Protein AF-A0AAU0QV35-F1 (afdb_monomer_lite)

pLDDT: mean 87.02, std 6.96, range [57.12, 96.19]

Radius of gyration: 28.93 Å; chains: 1; bounding box: 57×36×82 Å

Secondary structure (DSSP, 8-state):
-HHHHHHHHHHHHHHHHHHHHHHHHHHTPPPPPPPHHHHHHHHHHHHHHHHHHHT-SSHHHHHHHHHHHHHH--SHHHHHHTHHHHHHHHHHHHHHTTT-HHHHHHHHHHHHHHHHHHHHHHSPTTHHHHHHHHHHHHHHHTS-SS-HHHHHHHHHHH-TTHHHHHH-HHHHHHHTHHHHHHHHHH-GGGTTSS---

Sequence (197 aa):
MICMIEEERAAHDRLISEARTLAERDLYKEPTRVDKNKETIFNAKMKELKGRVLFAVNPTRAAEFLAQMVEAANHPTLARSIQDEFFTLGQAVLQSAGGNVEASHKVRQALGNTHNKLVRATQVEGAGEAFEVLQTIEAIENAAFVDTAKYGAAFNEFSKYLNEYANDTETYKNVHRDRILQVQMEHSDMQGALITA

Structure (mmCIF, N/CA/C/O backbone):
data_AF-A0AAU0QV35-F1
#
_entry.id   AF-A0AAU0QV35-F1
#
loop_
_atom_site.group_PDB
_atom_site.id
_atom_site.type_symbol
_atom_site.label_atom_id
_atom_site.label_alt_id
_atom_site.label_comp_id
_atom_site.label_asym_id
_atom_site.label_entity_id
_atom_site.label_seq_id
_atom_site.pdbx_PDB_ins_code
_atom_site.Cartn_x
_atom_site.Cartn_y
_atom_site.Cartn_z
_atom_site.occupancy
_atom_site.B_iso_or_equiv
_atom_site.auth_seq_id
_atom_site.auth_comp_id
_atom_site.auth_asym_id
_atom_site.auth_atom_id
_atom_site.pdbx_PDB_model_num
ATOM 1 N N . MET A 1 1 ? 23.466 -7.447 -34.915 1.00 58.47 1 MET A N 1
ATOM 2 C CA . MET A 1 1 ? 23.722 -6.714 -33.654 1.00 58.47 1 MET A CA 1
ATOM 3 C C . MET A 1 1 ? 22.595 -5.735 -33.347 1.00 58.47 1 MET A C 1
ATOM 5 O O . MET A 1 1 ? 21.974 -5.906 -32.317 1.00 58.47 1 MET A O 1
ATOM 9 N N . ILE A 1 2 ? 22.256 -4.796 -34.242 1.00 59.91 2 ILE A N 1
ATOM 10 C CA 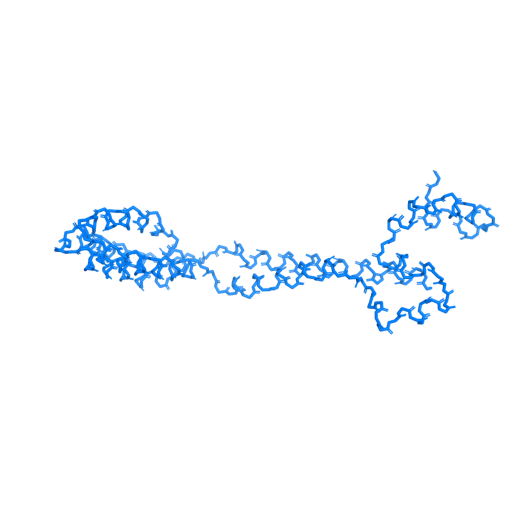. ILE A 1 2 ? 21.127 -3.857 -34.046 1.00 59.91 2 ILE A CA 1
ATOM 11 C C . ILE A 1 2 ? 19.776 -4.581 -33.893 1.00 59.91 2 ILE A C 1
ATOM 13 O O . ILE A 1 2 ? 19.068 -4.331 -32.928 1.00 59.91 2 ILE A O 1
ATOM 17 N N . CYS A 1 3 ? 19.488 -5.554 -34.765 1.00 63.06 3 CYS A N 1
ATOM 18 C CA . CYS A 1 3 ? 18.280 -6.386 -34.675 1.00 63.06 3 CYS A CA 1
ATOM 19 C C . CYS A 1 3 ? 18.194 -7.169 -33.346 1.00 63.06 3 CYS A C 1
ATOM 21 O O . CYS A 1 3 ? 17.141 -7.196 -32.728 1.00 63.06 3 CYS A O 1
ATOM 23 N N . MET A 1 4 ? 19.321 -7.679 -32.829 1.00 77.25 4 MET A N 1
ATOM 24 C CA . MET A 1 4 ? 19.356 -8.341 -31.515 1.00 77.25 4 MET A CA 1
ATOM 25 C C . MET A 1 4 ? 19.127 -7.366 -30.353 1.00 77.25 4 MET A C 1
ATOM 27 O O . MET A 1 4 ? 18.518 -7.742 -29.366 1.00 77.25 4 MET A O 1
ATOM 31 N N . ILE A 1 5 ? 19.604 -6.118 -30.439 1.00 80.38 5 ILE A N 1
ATOM 32 C CA . ILE A 1 5 ? 19.372 -5.117 -29.382 1.00 80.38 5 ILE A CA 1
ATOM 33 C C . ILE A 1 5 ? 17.887 -4.750 -29.314 1.00 80.38 5 ILE A C 1
ATOM 35 O O . ILE A 1 5 ? 17.341 -4.645 -28.221 1.00 80.38 5 ILE A O 1
ATOM 39 N N . GLU A 1 6 ? 17.227 -4.587 -30.462 1.00 80.06 6 GLU A N 1
ATOM 40 C CA . GLU A 1 6 ? 15.783 -4.340 -30.505 1.00 80.06 6 GLU A CA 1
ATOM 41 C C . GLU A 1 6 ? 14.977 -5.546 -30.000 1.00 80.06 6 GLU A C 1
ATOM 43 O O . GLU A 1 6 ? 14.030 -5.360 -29.240 1.00 80.06 6 GLU A O 1
ATOM 48 N N . GLU A 1 7 ? 15.373 -6.773 -30.358 1.00 84.56 7 GLU A N 1
ATOM 49 C CA . GLU A 1 7 ? 14.745 -8.009 -29.867 1.00 84.56 7 GLU A CA 1
ATOM 50 C C . GLU A 1 7 ? 14.888 -8.171 -28.347 1.00 84.56 7 GLU A C 1
ATOM 52 O O . GLU A 1 7 ? 13.896 -8.424 -27.663 1.00 84.56 7 GLU A O 1
ATOM 57 N N . GLU A 1 8 ? 16.092 -7.983 -27.802 1.00 86.06 8 GLU A N 1
ATOM 58 C CA . GLU A 1 8 ? 16.351 -8.089 -26.361 1.00 86.06 8 GLU A CA 1
ATOM 59 C C . GLU A 1 8 ? 15.649 -6.975 -25.575 1.00 86.06 8 GLU A C 1
ATOM 61 O O . GLU A 1 8 ? 15.102 -7.230 -24.503 1.00 86.06 8 GLU A O 1
ATOM 66 N N . ARG A 1 9 ? 15.588 -5.752 -26.120 1.00 84.19 9 ARG A N 1
ATOM 67 C CA . ARG A 1 9 ? 14.838 -4.644 -25.510 1.00 84.19 9 ARG A CA 1
ATOM 68 C C . ARG A 1 9 ? 13.337 -4.928 -25.507 1.00 84.19 9 ARG A C 1
ATOM 70 O O . ARG A 1 9 ? 12.693 -4.788 -24.474 1.00 84.19 9 ARG A O 1
ATOM 77 N N . ALA A 1 10 ? 12.787 -5.417 -26.617 1.00 86.31 10 ALA A N 1
ATOM 78 C CA . ALA A 1 10 ? 11.381 -5.808 -26.686 1.00 86.31 10 ALA A CA 1
ATOM 79 C C . ALA A 1 10 ? 11.049 -6.968 -25.729 1.00 86.31 10 ALA A C 1
ATOM 81 O O . ALA A 1 10 ? 9.992 -6.967 -25.096 1.00 86.31 10 ALA A O 1
ATOM 82 N N . ALA A 1 11 ? 11.945 -7.952 -25.596 1.00 88.56 11 ALA A N 1
ATOM 83 C CA . ALA A 1 11 ? 11.794 -9.046 -24.640 1.00 88.56 11 ALA A CA 1
ATOM 84 C C . ALA A 1 11 ? 11.855 -8.546 -23.187 1.00 88.56 11 ALA A C 1
ATOM 86 O O . ALA A 1 11 ? 11.021 -8.937 -22.371 1.00 88.56 11 ALA A O 1
ATOM 87 N N . HIS A 1 12 ? 12.795 -7.652 -22.878 1.00 88.38 12 HIS A N 1
ATOM 88 C CA . HIS A 1 12 ? 12.921 -6.998 -21.579 1.00 88.38 12 HIS A CA 1
ATOM 89 C C . HIS A 1 12 ? 11.653 -6.221 -21.202 1.00 88.38 12 HIS A C 1
ATOM 91 O O . HIS A 1 12 ? 11.069 -6.477 -20.149 1.00 88.38 12 HIS A O 1
ATOM 97 N N . ASP A 1 13 ? 11.173 -5.348 -22.088 1.00 89.00 13 ASP A N 1
ATOM 98 C CA . ASP A 1 13 ? 9.979 -4.529 -21.852 1.00 89.00 13 ASP A CA 1
ATOM 99 C C . ASP A 1 13 ? 8.733 -5.402 -21.662 1.00 89.00 13 ASP A C 1
ATOM 101 O O . ASP A 1 13 ? 7.893 -5.145 -20.795 1.00 89.00 13 ASP A O 1
ATOM 105 N N . ARG A 1 14 ? 8.640 -6.500 -22.422 1.00 91.69 14 ARG A N 1
ATOM 106 C CA . ARG A 1 14 ? 7.582 -7.495 -22.253 1.00 91.69 14 ARG A CA 1
ATOM 107 C C . ARG A 1 14 ? 7.639 -8.166 -20.880 1.00 91.69 14 ARG A C 1
ATOM 109 O O . ARG A 1 14 ? 6.604 -8.263 -20.228 1.00 91.69 14 ARG A O 1
ATOM 116 N N . LEU A 1 15 ? 8.812 -8.614 -20.432 1.00 92.38 15 LEU A N 1
ATOM 117 C CA . LEU A 1 15 ? 8.972 -9.257 -19.122 1.00 92.38 15 LEU A CA 1
ATOM 118 C C . LEU A 1 15 ? 8.636 -8.300 -17.975 1.00 92.38 15 LEU A C 1
ATOM 120 O O . LEU A 1 15 ? 7.970 -8.704 -17.021 1.00 92.38 15 LEU A O 1
ATOM 124 N N . ILE A 1 16 ? 9.037 -7.031 -18.083 1.00 92.38 16 ILE A N 1
ATOM 125 C CA . ILE A 1 16 ? 8.672 -5.993 -17.113 1.00 92.38 16 ILE A CA 1
ATOM 126 C C . ILE A 1 16 ? 7.161 -5.778 -17.088 1.00 92.38 16 ILE A C 1
ATOM 128 O O . ILE A 1 16 ? 6.560 -5.754 -16.014 1.00 92.38 16 ILE A O 1
ATOM 132 N N . SER A 1 17 ? 6.529 -5.668 -18.257 1.00 91.69 17 SER A N 1
ATOM 133 C CA . SER A 1 17 ? 5.079 -5.491 -18.366 1.00 91.69 17 SER A CA 1
ATOM 134 C C . SER A 1 17 ? 4.302 -6.677 -17.777 1.00 91.69 17 SER A C 1
ATOM 136 O O . SER A 1 17 ? 3.336 -6.489 -17.029 1.00 91.69 17 SER A O 1
ATOM 138 N N . GLU A 1 18 ? 4.748 -7.905 -18.051 1.00 92.38 18 GLU A N 1
ATOM 139 C CA . GLU A 1 18 ? 4.172 -9.125 -17.482 1.00 92.38 18 GLU A CA 1
ATOM 140 C C . GLU A 1 18 ? 4.347 -9.159 -15.952 1.00 92.38 18 GLU A C 1
ATOM 142 O O . GLU A 1 18 ? 3.376 -9.397 -15.228 1.00 92.38 18 GLU A O 1
ATOM 147 N N . ALA A 1 19 ? 5.543 -8.845 -15.442 1.00 90.56 19 ALA A N 1
ATOM 148 C CA . ALA A 1 19 ? 5.818 -8.779 -14.006 1.00 90.56 19 ALA A CA 1
ATOM 149 C C . ALA A 1 19 ? 4.965 -7.712 -13.298 1.00 90.56 19 ALA A C 1
ATOM 151 O O . ALA A 1 19 ? 4.382 -7.988 -12.247 1.00 90.56 19 ALA A O 1
ATOM 152 N N . ARG A 1 20 ? 4.824 -6.525 -13.901 1.00 91.38 20 ARG A N 1
ATOM 153 C CA . ARG A 1 20 ? 3.976 -5.431 -13.405 1.00 91.38 20 ARG A CA 1
ATOM 154 C C . ARG A 1 20 ? 2.524 -5.871 -13.305 1.00 91.38 20 ARG A C 1
ATOM 156 O O . ARG A 1 20 ? 1.913 -5.723 -12.253 1.00 91.38 20 ARG A O 1
ATOM 163 N N . THR A 1 21 ? 2.000 -6.478 -14.367 1.00 92.12 21 THR A N 1
ATOM 164 C CA . THR A 1 21 ? 0.617 -6.969 -14.410 1.00 92.12 21 THR A CA 1
ATOM 165 C C . THR A 1 21 ? 0.351 -7.994 -13.304 1.00 92.12 21 THR A C 1
ATOM 167 O O . THR A 1 21 ? -0.690 -7.953 -12.646 1.00 92.12 21 THR A O 1
ATOM 170 N N . LEU A 1 22 ? 1.288 -8.918 -13.073 1.00 89.50 22 LEU A N 1
ATOM 171 C CA . LEU A 1 22 ? 1.171 -9.923 -12.015 1.00 89.50 22 LEU A CA 1
ATOM 172 C C . LEU A 1 22 ? 1.217 -9.294 -10.617 1.00 89.50 22 LEU A C 1
ATOM 174 O O . LEU A 1 22 ? 0.385 -9.633 -9.775 1.00 89.50 22 LEU A O 1
ATOM 178 N N . ALA A 1 23 ? 2.137 -8.358 -10.385 1.00 87.81 23 ALA A N 1
ATOM 179 C CA . ALA A 1 23 ? 2.256 -7.670 -9.106 1.00 87.81 23 ALA A CA 1
ATOM 180 C C . ALA A 1 23 ? 1.032 -6.781 -8.817 1.00 87.81 23 ALA A C 1
ATOM 182 O O . ALA A 1 23 ? 0.474 -6.841 -7.725 1.00 87.81 23 ALA A O 1
ATOM 183 N N . GLU A 1 24 ? 0.531 -6.026 -9.797 1.00 87.44 24 GLU A N 1
ATOM 184 C CA . GLU A 1 24 ? -0.704 -5.241 -9.657 1.00 87.44 24 GLU A CA 1
ATOM 185 C C . GLU A 1 24 ? -1.909 -6.137 -9.353 1.00 87.44 24 GLU A C 1
ATOM 187 O O . GLU A 1 2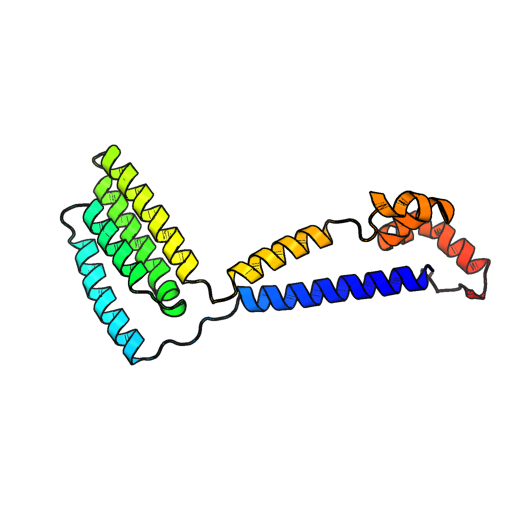4 ? -2.703 -5.831 -8.461 1.00 87.44 24 GLU A O 1
ATOM 192 N N . ARG A 1 25 ? -2.029 -7.283 -10.035 1.00 87.38 25 ARG A N 1
ATOM 193 C CA . ARG A 1 25 ? -3.085 -8.264 -9.755 1.00 87.38 25 ARG A CA 1
ATOM 194 C C . ARG A 1 25 ? -3.042 -8.735 -8.303 1.00 87.38 25 ARG A C 1
ATOM 196 O O . ARG A 1 25 ? -4.093 -8.850 -7.676 1.00 87.38 25 ARG A O 1
ATOM 203 N N . ASP A 1 26 ? -1.857 -9.028 -7.780 1.00 84.00 26 ASP A N 1
ATOM 204 C CA . ASP A 1 26 ? -1.703 -9.540 -6.419 1.00 84.00 26 ASP A CA 1
ATOM 205 C C . ASP A 1 26 ? -1.895 -8.427 -5.370 1.00 84.00 26 ASP A C 1
ATOM 207 O O . ASP A 1 26 ? -2.508 -8.667 -4.327 1.00 84.00 26 ASP A O 1
ATOM 211 N N . LEU A 1 27 ? -1.498 -7.188 -5.685 1.00 81.69 27 LEU A N 1
ATOM 212 C CA . LEU A 1 27 ? -1.729 -6.003 -4.855 1.00 81.69 27 LEU A CA 1
ATOM 213 C C . LEU A 1 27 ? -3.224 -5.663 -4.726 1.00 81.69 27 LEU A C 1
ATOM 215 O O . LEU A 1 27 ? -3.711 -5.391 -3.626 1.00 81.69 27 LEU A O 1
ATOM 219 N N . TYR A 1 28 ? -3.960 -5.693 -5.840 1.00 81.25 28 TYR A N 1
ATOM 220 C CA . TYR A 1 28 ? -5.389 -5.361 -5.893 1.00 81.25 28 TYR A CA 1
ATOM 221 C C . TYR A 1 28 ? -6.306 -6.571 -5.734 1.00 81.25 28 TYR A C 1
ATOM 223 O O . TYR A 1 28 ? -7.524 -6.459 -5.898 1.00 81.25 28 TYR A O 1
ATOM 231 N N . LYS A 1 29 ? -5.745 -7.729 -5.382 1.00 83.62 29 LYS A N 1
ATOM 232 C CA . LYS A 1 29 ? -6.508 -8.949 -5.168 1.00 83.62 29 LYS A CA 1
ATOM 233 C C . LYS A 1 29 ? -7.609 -8.710 -4.138 1.00 83.62 29 LYS A C 1
ATOM 235 O O . LYS A 1 29 ? -7.378 -8.208 -3.031 1.00 83.62 29 LYS A O 1
ATOM 240 N N . GLU A 1 30 ? -8.832 -9.082 -4.500 1.00 80.44 30 GLU A N 1
ATOM 241 C CA . GLU A 1 30 ? -9.927 -9.062 -3.543 1.00 80.44 30 GLU A CA 1
ATOM 242 C C . GLU A 1 30 ? -9.718 -10.160 -2.492 1.00 80.44 30 GLU A C 1
ATOM 244 O O . GLU A 1 30 ? -9.384 -11.301 -2.833 1.00 80.44 30 GLU A O 1
ATOM 249 N N . PRO A 1 31 ? -9.902 -9.847 -1.202 1.00 80.62 31 PRO A N 1
ATOM 250 C CA . PRO A 1 31 ? -9.818 -10.841 -0.160 1.00 80.62 31 PRO A CA 1
ATOM 251 C C . PRO A 1 31 ? -10.971 -11.825 -0.294 1.00 80.62 31 PRO A C 1
ATOM 253 O O . PRO A 1 31 ? -12.077 -11.490 -0.721 1.00 80.62 31 PRO A O 1
ATOM 256 N N . THR A 1 32 ? -10.715 -13.062 0.109 1.00 84.81 32 THR A N 1
ATOM 257 C CA . THR A 1 32 ? -11.722 -14.117 0.083 1.00 84.81 32 THR A CA 1
ATOM 258 C C . THR A 1 32 ? -12.945 -13.743 0.923 1.00 84.81 32 THR A C 1
ATOM 260 O O . THR A 1 32 ? -12.885 -12.980 1.893 1.00 84.81 32 THR A O 1
ATOM 263 N N . ARG A 1 33 ? -14.110 -14.277 0.552 1.00 84.75 33 ARG A N 1
ATOM 264 C CA . ARG A 1 33 ? -15.312 -14.084 1.366 1.00 84.75 33 ARG A CA 1
ATOM 265 C C . ARG A 1 33 ? -15.155 -14.811 2.694 1.00 84.75 33 ARG A C 1
ATOM 267 O O . ARG A 1 33 ? -14.708 -15.955 2.745 1.00 84.75 33 ARG A O 1
ATOM 274 N N . VAL A 1 34 ? -15.553 -14.132 3.760 1.00 88.56 34 VAL A N 1
ATOM 275 C CA . VAL A 1 34 ? -15.591 -14.706 5.102 1.00 88.56 34 VAL A CA 1
ATOM 276 C C . VAL A 1 34 ? -16.824 -15.596 5.207 1.00 88.56 34 VAL A C 1
ATOM 278 O O . VAL A 1 34 ? -17.871 -15.303 4.633 1.00 88.56 34 VAL A O 1
ATOM 281 N N . ASP A 1 35 ? -16.695 -16.702 5.934 1.00 91.50 35 ASP A N 1
ATOM 282 C CA . ASP A 1 35 ? -17.830 -17.566 6.244 1.00 91.50 35 ASP A CA 1
ATOM 283 C C . ASP A 1 35 ? -18.902 -16.815 7.058 1.00 91.50 35 ASP A C 1
ATOM 285 O O . ASP A 1 35 ? -18.580 -16.056 7.975 1.00 91.50 35 ASP A O 1
ATOM 289 N N . LYS A 1 36 ? -20.185 -17.072 6.773 1.00 90.88 36 LYS A N 1
ATOM 290 C CA . LYS A 1 36 ? -21.308 -16.361 7.409 1.00 90.88 36 LYS A CA 1
ATOM 291 C C . LYS A 1 36 ? -21.324 -16.490 8.933 1.00 90.88 36 LYS A C 1
ATOM 293 O O . LYS A 1 36 ? -21.705 -15.539 9.618 1.00 90.88 36 LYS A O 1
ATOM 298 N N . ASN A 1 37 ? -20.912 -17.632 9.491 1.00 91.06 37 ASN A N 1
ATOM 299 C CA . ASN A 1 37 ? -20.861 -17.796 10.945 1.00 91.06 37 ASN A CA 1
ATOM 300 C C . ASN A 1 37 ? -19.733 -16.952 11.541 1.00 91.06 37 ASN A C 1
ATOM 302 O O . ASN A 1 37 ? -19.939 -16.286 12.556 1.00 91.06 37 ASN A O 1
ATOM 306 N N . LYS A 1 38 ? -18.563 -16.920 10.890 1.00 90.38 38 LYS A N 1
ATOM 307 C CA . LYS A 1 38 ? -17.445 -16.055 11.304 1.00 90.38 38 LYS A CA 1
ATOM 308 C C . LYS A 1 38 ? -17.823 -14.578 11.238 1.00 90.38 38 LYS A C 1
ATOM 310 O O . LYS A 1 38 ? -17.551 -13.847 12.185 1.00 90.38 38 LYS A O 1
ATOM 315 N N . GLU A 1 39 ? -18.490 -14.159 10.168 1.00 91.94 39 GLU A N 1
ATOM 316 C CA . GLU A 1 39 ? -18.995 -12.793 10.011 1.00 91.94 39 GLU A CA 1
ATOM 317 C C . GLU A 1 39 ? -20.019 -12.441 11.103 1.00 91.94 39 GLU A C 1
ATOM 319 O O . GLU A 1 39 ? -19.942 -11.381 11.718 1.00 91.94 39 GLU A O 1
ATOM 324 N N . THR A 1 40 ? -20.934 -13.359 11.427 1.00 93.19 40 THR A N 1
ATOM 325 C CA . THR A 1 40 ? -21.932 -13.157 12.492 1.00 93.19 40 THR A CA 1
ATOM 326 C C . THR A 1 40 ? -21.278 -12.993 13.866 1.00 93.19 40 THR A C 1
ATOM 328 O O . THR A 1 40 ? -21.614 -12.064 14.605 1.00 93.19 40 THR A O 1
ATOM 331 N N . ILE A 1 41 ? -20.317 -13.860 14.204 1.00 93.00 41 ILE A N 1
ATOM 332 C CA . ILE A 1 41 ? -19.557 -13.786 15.463 1.00 93.00 41 ILE A CA 1
ATOM 333 C C . ILE A 1 41 ? -18.766 -12.477 15.530 1.00 93.00 41 ILE A C 1
ATOM 335 O O . ILE A 1 41 ? -18.778 -11.793 16.556 1.00 93.00 41 ILE A O 1
ATOM 339 N N . PHE A 1 42 ? -18.113 -12.106 14.430 1.00 94.88 42 PHE A N 1
ATOM 340 C CA . PHE A 1 42 ? -17.379 -10.855 14.319 1.00 94.88 42 PHE A CA 1
ATOM 341 C C . PHE A 1 42 ? -18.287 -9.645 14.547 1.00 94.88 42 PHE A C 1
ATOM 343 O O . PHE A 1 42 ? -17.983 -8.810 15.394 1.00 94.88 42 PHE A O 1
ATOM 350 N N . ASN A 1 43 ? -19.439 -9.588 13.880 1.00 93.75 43 ASN A N 1
ATOM 351 C CA . ASN A 1 43 ? -20.396 -8.492 14.015 1.00 93.75 43 ASN A CA 1
ATOM 352 C C . ASN A 1 43 ? -20.944 -8.365 15.443 1.00 93.75 43 ASN A C 1
ATOM 354 O O . ASN A 1 43 ? -21.116 -7.251 15.943 1.00 93.75 43 ASN A O 1
ATOM 358 N N . ALA A 1 44 ? -21.199 -9.484 16.127 1.00 93.94 44 ALA A N 1
ATOM 359 C CA . ALA A 1 44 ? -21.609 -9.469 17.530 1.00 93.94 44 ALA A CA 1
ATOM 360 C C . ALA A 1 44 ? -20.510 -8.876 18.428 1.00 93.94 44 ALA A C 1
ATOM 362 O O . ALA A 1 44 ? -20.778 -7.963 19.213 1.00 93.94 44 ALA A O 1
ATOM 363 N N . LYS A 1 45 ? -19.262 -9.328 18.247 1.00 94.31 45 LYS A N 1
ATOM 364 C CA . LYS A 1 45 ? -18.098 -8.803 18.972 1.00 94.31 45 LYS A CA 1
ATOM 365 C C . LYS A 1 45 ? -17.848 -7.324 18.662 1.00 94.31 45 LYS A C 1
ATOM 367 O O . LYS A 1 45 ? -17.492 -6.563 19.558 1.00 94.31 45 LYS A O 1
ATOM 372 N N . MET A 1 46 ? -18.081 -6.896 17.422 1.00 94.25 46 MET A N 1
ATOM 373 C CA . MET A 1 46 ? -17.907 -5.506 17.009 1.00 94.25 46 MET A CA 1
ATOM 374 C C . MET A 1 46 ? -18.913 -4.581 17.692 1.00 94.25 46 MET A C 1
ATOM 376 O O . MET A 1 46 ? -18.533 -3.531 18.199 1.00 94.25 46 MET A O 1
ATOM 380 N N . LYS A 1 47 ? -20.181 -4.999 17.803 1.00 94.38 47 LYS A N 1
ATOM 381 C CA . LYS A 1 47 ? -21.205 -4.245 18.547 1.00 94.38 47 LYS A CA 1
ATOM 382 C C . LYS A 1 47 ? -20.840 -4.080 20.022 1.00 94.38 47 LYS A C 1
ATOM 384 O O . LYS A 1 47 ? -20.986 -2.988 20.568 1.00 94.38 47 LYS A O 1
ATOM 389 N N . GLU A 1 48 ? -20.349 -5.144 20.656 1.00 95.56 48 GLU A N 1
ATOM 390 C CA . GLU A 1 48 ? -19.889 -5.107 22.047 1.00 95.56 48 GLU A CA 1
ATOM 391 C C . GLU A 1 48 ? -18.713 -4.134 22.221 1.00 95.56 48 GLU A C 1
ATOM 393 O O . GLU A 1 48 ? -18.758 -3.246 23.077 1.00 95.56 48 GLU A O 1
ATOM 398 N N . LEU A 1 49 ? -17.674 -4.269 21.391 1.00 95.06 49 LEU A N 1
ATOM 399 C CA . LEU A 1 49 ? -16.482 -3.425 21.461 1.00 95.06 49 LEU A CA 1
ATOM 400 C C . LEU A 1 49 ? -16.794 -1.964 21.142 1.00 95.06 49 LEU A C 1
ATOM 402 O O . LEU A 1 49 ? -16.336 -1.084 21.864 1.00 95.06 49 LEU A O 1
ATOM 406 N N . LYS A 1 50 ? -17.646 -1.695 20.149 1.00 93.81 50 LYS A N 1
ATOM 407 C CA . LYS A 1 50 ? -18.141 -0.347 19.852 1.00 93.81 50 LYS A CA 1
ATOM 408 C C . LYS A 1 50 ? -18.802 0.287 21.072 1.00 93.81 50 LYS A C 1
ATOM 410 O O . LYS A 1 50 ? -18.490 1.424 21.415 1.00 93.81 50 LYS A O 1
ATOM 415 N N . GLY A 1 51 ? -19.685 -0.450 21.750 1.00 92.81 51 GLY A N 1
ATOM 416 C CA . GLY A 1 51 ? -20.298 0.015 22.993 1.00 92.81 51 GLY A CA 1
ATOM 417 C C . GLY A 1 51 ? -19.242 0.357 24.046 1.00 92.81 51 GLY A C 1
ATOM 418 O O . GLY A 1 51 ? -19.284 1.429 24.644 1.00 92.81 51 GLY A O 1
ATOM 419 N N . ARG A 1 52 ? -18.237 -0.506 24.220 1.00 95.12 52 ARG A N 1
ATOM 420 C CA . ARG A 1 52 ? -17.133 -0.269 25.161 1.00 95.12 52 ARG A CA 1
ATOM 421 C C . ARG A 1 52 ? -16.285 0.953 24.817 1.00 95.12 52 ARG A C 1
ATOM 423 O O . ARG A 1 52 ? -15.862 1.642 25.737 1.00 95.12 52 ARG A O 1
ATOM 430 N N . VAL A 1 53 ? -16.051 1.236 23.534 1.00 94.62 53 VAL A N 1
ATOM 431 C CA . VAL A 1 53 ? -15.347 2.450 23.086 1.00 94.62 53 VAL A CA 1
ATOM 432 C C . VAL A 1 53 ? -16.158 3.697 23.438 1.00 94.62 53 VAL A C 1
ATOM 434 O O . VAL A 1 53 ? -15.620 4.624 24.037 1.00 94.62 53 VAL A O 1
ATOM 437 N N . LEU A 1 54 ? -17.453 3.708 23.103 1.00 92.81 54 LEU A N 1
ATOM 438 C CA . LEU A 1 54 ? -18.332 4.867 23.300 1.00 92.81 54 LEU A CA 1
ATOM 439 C C . LEU A 1 54 ? -18.580 5.195 24.777 1.00 92.81 54 LEU A C 1
ATOM 441 O O . LEU A 1 54 ? -18.681 6.364 25.134 1.00 92.81 54 LEU A O 1
ATOM 445 N N . PHE A 1 55 ? -18.671 4.174 25.631 1.00 93.12 55 PHE A N 1
ATOM 446 C CA . PHE A 1 55 ? -18.936 4.325 27.065 1.00 93.12 55 PHE A CA 1
ATOM 447 C C . PHE A 1 55 ? -17.678 4.166 27.933 1.00 93.12 55 PHE A C 1
ATOM 449 O O . PHE A 1 55 ? -17.771 3.908 29.134 1.00 93.12 55 PHE A O 1
ATOM 456 N N . ALA A 1 56 ? -16.487 4.287 27.343 1.00 93.19 56 ALA A N 1
ATOM 457 C CA . ALA A 1 56 ? -15.236 4.201 28.083 1.00 93.19 56 ALA A CA 1
ATOM 458 C C . ALA A 1 56 ? -15.095 5.354 29.093 1.00 93.19 56 ALA A C 1
ATOM 460 O O . ALA A 1 56 ? -15.376 6.511 28.796 1.00 93.19 56 ALA A O 1
ATOM 461 N N . VAL A 1 57 ? -14.573 5.038 30.281 1.00 88.12 57 VAL A N 1
ATOM 462 C CA . VAL A 1 57 ? -14.392 6.003 31.386 1.00 88.12 57 VAL A CA 1
ATOM 463 C C . VAL A 1 57 ? -13.282 7.027 31.097 1.00 88.12 57 VAL A C 1
ATOM 465 O O . VAL A 1 57 ? -13.239 8.091 31.705 1.00 88.12 57 VAL A O 1
ATOM 468 N N . ASN A 1 58 ? -12.357 6.711 30.186 1.00 89.69 58 ASN A N 1
ATOM 469 C CA . ASN A 1 58 ? -11.285 7.609 29.765 1.00 89.69 58 ASN A CA 1
ATOM 470 C C . ASN A 1 58 ? -10.835 7.294 28.320 1.00 89.69 58 ASN A C 1
ATOM 472 O O . ASN A 1 58 ? -11.033 6.166 27.848 1.00 89.69 58 ASN A O 1
ATOM 476 N N . PRO A 1 59 ? -10.209 8.257 27.616 1.00 90.44 59 PRO A N 1
ATOM 477 C CA . PRO A 1 59 ? -9.828 8.098 26.210 1.00 90.44 59 PRO A CA 1
ATOM 478 C C . PRO A 1 59 ? -8.763 7.020 25.977 1.00 90.44 59 PRO A C 1
ATOM 480 O O . PRO A 1 59 ? -8.779 6.360 24.941 1.00 90.44 59 PRO A O 1
ATOM 483 N N . THR A 1 60 ? -7.865 6.777 26.936 1.00 91.50 60 THR A N 1
ATOM 484 C CA . THR A 1 60 ? -6.865 5.702 26.832 1.00 91.50 60 THR A CA 1
ATOM 485 C C . THR A 1 60 ? -7.542 4.335 26.762 1.00 91.50 60 THR A C 1
ATOM 487 O O . THR A 1 60 ? -7.232 3.529 25.889 1.00 91.50 60 THR A O 1
ATOM 490 N N . ARG A 1 61 ? -8.536 4.097 27.623 1.00 93.19 61 ARG A N 1
ATOM 491 C CA . ARG A 1 61 ? -9.321 2.859 27.631 1.00 93.19 61 ARG A CA 1
ATOM 492 C C . ARG A 1 61 ? -10.138 2.701 26.351 1.00 93.19 61 ARG A C 1
ATOM 494 O O . ARG A 1 61 ? -10.248 1.599 25.823 1.00 93.19 61 ARG A O 1
ATOM 501 N N . ALA A 1 62 ? -10.678 3.800 25.829 1.00 93.44 62 ALA A N 1
ATOM 502 C CA . ALA A 1 62 ? -11.377 3.800 24.550 1.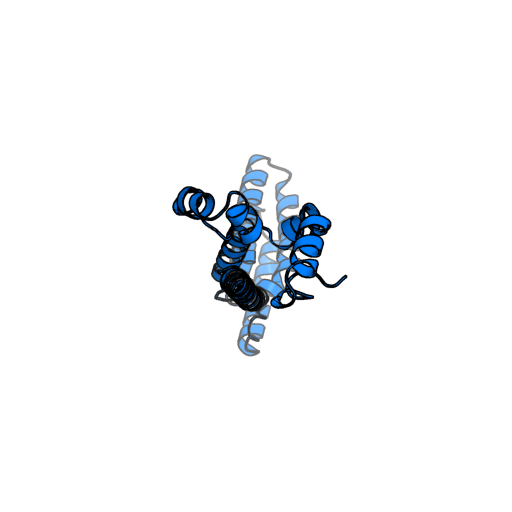00 93.44 62 ALA A CA 1
ATOM 503 C C . ALA A 1 62 ? -10.443 3.401 23.390 1.00 93.44 62 ALA A C 1
ATOM 505 O O . ALA A 1 62 ? -10.817 2.587 22.547 1.00 93.44 62 ALA A O 1
ATOM 506 N N . ALA A 1 63 ? -9.204 3.907 23.385 1.00 93.88 63 ALA A N 1
ATOM 507 C CA . ALA A 1 63 ? -8.184 3.535 22.405 1.00 93.88 63 ALA A CA 1
ATOM 508 C C . ALA A 1 63 ? -7.777 2.051 22.508 1.00 93.88 63 ALA A C 1
ATOM 510 O O . ALA A 1 63 ? -7.588 1.400 21.483 1.00 93.88 63 ALA A O 1
ATOM 511 N N . GLU A 1 64 ? -7.703 1.485 23.717 1.00 95.25 64 GLU A N 1
ATOM 512 C CA . GLU A 1 64 ? -7.460 0.047 23.917 1.00 95.25 64 GLU A CA 1
ATOM 513 C C . GLU A 1 64 ? -8.587 -0.818 23.335 1.00 95.25 64 GLU A C 1
ATOM 515 O O . GLU A 1 64 ? -8.322 -1.836 22.696 1.00 95.25 64 GLU A O 1
ATOM 520 N N . PHE A 1 65 ? -9.851 -0.420 23.513 1.00 96.19 65 PHE A N 1
ATOM 521 C CA . PHE A 1 65 ? -10.975 -1.141 22.913 1.00 96.19 65 PHE A CA 1
ATOM 522 C C . PHE A 1 65 ? -11.000 -1.014 21.385 1.00 96.19 65 PHE A C 1
ATOM 524 O O . PHE A 1 65 ? -11.308 -1.994 20.709 1.00 96.19 65 PHE A O 1
ATOM 531 N N . LEU A 1 66 ? -10.597 0.135 20.831 1.00 94.81 66 LEU A N 1
ATOM 532 C CA . LEU A 1 66 ? -10.381 0.285 19.387 1.00 94.81 66 LEU A CA 1
ATOM 533 C C . LEU A 1 66 ? -9.274 -0.639 18.871 1.00 94.81 66 LEU A C 1
ATOM 535 O O . LEU A 1 66 ? -9.431 -1.251 17.816 1.00 94.81 66 LEU A O 1
ATOM 539 N N . ALA A 1 67 ? -8.182 -0.800 19.620 1.00 95.31 67 ALA A N 1
ATOM 540 C CA . ALA A 1 67 ? -7.142 -1.766 19.274 1.00 95.31 67 ALA A CA 1
ATOM 541 C C . ALA A 1 67 ? -7.683 -3.203 19.261 1.00 95.31 67 ALA A C 1
ATOM 543 O O . ALA A 1 67 ? -7.423 -3.943 18.315 1.00 95.31 67 ALA A O 1
ATOM 544 N N . GLN A 1 68 ? -8.524 -3.567 20.233 1.00 95.62 68 GLN A N 1
ATOM 545 C CA . GLN A 1 68 ? -9.184 -4.876 20.258 1.00 95.62 68 GLN A CA 1
ATOM 546 C C . GLN A 1 68 ? -10.151 -5.088 19.082 1.00 95.62 68 GLN A C 1
ATOM 548 O O . GLN A 1 68 ? -10.309 -6.225 18.636 1.00 95.62 68 GLN A O 1
ATOM 553 N N . MET A 1 69 ? -10.792 -4.032 18.560 1.00 94.69 69 MET A N 1
ATOM 554 C CA . MET A 1 69 ? -11.611 -4.127 17.339 1.00 94.69 69 MET A CA 1
ATOM 555 C C . MET A 1 69 ? -10.751 -4.524 16.139 1.00 94.69 69 MET A C 1
ATOM 557 O O . MET A 1 69 ? -11.119 -5.433 15.396 1.00 94.69 69 MET A O 1
ATOM 561 N N . VAL A 1 70 ? -9.583 -3.893 15.989 1.00 94.25 70 VAL A N 1
ATOM 562 C CA . VAL A 1 70 ? -8.627 -4.212 14.919 1.00 94.25 70 VAL A CA 1
ATOM 563 C C . VAL A 1 70 ? -8.055 -5.621 15.085 1.00 94.25 70 VAL A C 1
ATOM 565 O O . VAL A 1 70 ? -7.993 -6.369 14.117 1.00 94.25 70 VAL A O 1
ATOM 568 N N . GLU A 1 71 ? -7.709 -6.032 16.305 1.00 93.81 71 GLU A N 1
ATOM 569 C CA . GLU A 1 71 ? -7.221 -7.392 16.587 1.00 93.81 71 GLU A CA 1
ATOM 570 C C . GLU A 1 71 ? -8.287 -8.471 16.345 1.00 93.81 71 GLU A C 1
ATOM 572 O O . GLU A 1 71 ? -7.967 -9.593 15.953 1.00 93.81 71 GLU A O 1
ATOM 577 N N . ALA A 1 72 ? -9.567 -8.146 16.549 1.00 92.31 72 ALA A N 1
ATOM 578 C CA . ALA A 1 72 ? -10.671 -9.048 16.241 1.00 92.31 72 ALA A CA 1
ATOM 579 C C . ALA A 1 72 ? -10.897 -9.223 14.729 1.00 92.31 72 ALA A C 1
ATOM 581 O O . ALA A 1 72 ? -11.478 -10.230 14.324 1.00 92.31 72 ALA A O 1
ATOM 582 N N . ALA A 1 73 ? -10.438 -8.279 13.903 1.00 91.50 73 ALA A N 1
ATOM 583 C CA . ALA A 1 73 ? -10.542 -8.325 12.449 1.00 91.50 73 ALA A CA 1
ATOM 584 C C . ALA A 1 73 ? -9.417 -9.170 11.829 1.00 91.50 73 ALA A C 1
ATOM 586 O O . ALA A 1 73 ? -8.614 -8.705 11.026 1.00 91.50 73 ALA A O 1
ATOM 587 N N . ASN A 1 74 ? -9.383 -10.451 12.190 1.00 85.81 74 ASN A N 1
ATOM 588 C CA . ASN A 1 74 ? -8.363 -11.422 11.782 1.00 85.81 74 ASN A CA 1
ATOM 589 C C . ASN A 1 74 ? -8.485 -11.918 10.324 1.00 85.81 74 ASN A C 1
ATOM 591 O O . ASN A 1 74 ? -7.966 -12.980 9.985 1.00 85.81 74 ASN A O 1
ATOM 595 N N . HIS A 1 75 ? -9.199 -11.183 9.472 1.00 89.25 75 HIS A N 1
ATOM 596 C CA . HIS A 1 75 ? -9.383 -11.497 8.061 1.00 89.25 75 HIS A CA 1
ATOM 597 C C . HIS A 1 75 ? -9.456 -10.194 7.255 1.00 89.25 75 HIS A C 1
ATOM 599 O O . HIS A 1 75 ? -10.197 -9.298 7.670 1.00 89.25 75 HIS A O 1
ATOM 605 N N . PRO A 1 76 ? -8.809 -10.081 6.080 1.00 88.88 76 PRO A N 1
ATOM 606 C CA . PRO A 1 76 ? -8.744 -8.805 5.366 1.00 88.88 76 PRO A CA 1
ATOM 607 C C . PRO A 1 76 ? -10.100 -8.200 4.995 1.00 88.88 76 PRO A C 1
ATOM 609 O O . PRO A 1 76 ? -10.303 -7.000 5.141 1.00 88.88 76 PRO A O 1
ATOM 612 N N . THR A 1 77 ? -11.076 -9.024 4.613 1.00 90.81 77 THR A N 1
ATOM 613 C CA . THR A 1 77 ? -12.476 -8.601 4.406 1.00 90.81 77 THR A CA 1
ATOM 614 C C . THR A 1 77 ? -13.102 -7.973 5.655 1.00 90.81 77 THR A C 1
ATOM 616 O O . THR A 1 77 ? -13.750 -6.934 5.560 1.00 90.81 77 THR A O 1
ATOM 619 N N . LEU A 1 78 ? -12.875 -8.562 6.835 1.00 92.50 78 LEU A N 1
ATOM 620 C CA . LEU A 1 78 ? -13.374 -8.018 8.102 1.00 92.50 78 LEU A CA 1
ATOM 621 C C . LEU A 1 78 ? -12.632 -6.731 8.471 1.00 92.50 78 LEU A C 1
ATOM 623 O O . LEU A 1 78 ? -13.258 -5.765 8.893 1.00 92.50 78 LEU A O 1
ATOM 627 N N . ALA A 1 79 ? -11.318 -6.686 8.251 1.00 92.69 79 ALA A N 1
ATOM 628 C CA . ALA A 1 79 ? -10.508 -5.497 8.492 1.00 92.69 79 ALA A CA 1
ATOM 629 C C . ALA A 1 79 ? -10.950 -4.322 7.603 1.00 92.69 79 ALA A C 1
ATOM 631 O O . ALA A 1 79 ? -11.122 -3.211 8.098 1.00 92.69 79 ALA A O 1
ATOM 632 N N . ARG A 1 80 ? -11.233 -4.567 6.315 1.00 91.19 80 ARG A N 1
ATOM 633 C CA . ARG A 1 80 ? -11.805 -3.558 5.404 1.00 91.19 80 ARG A CA 1
ATOM 634 C C . ARG A 1 80 ? -13.162 -3.052 5.893 1.00 91.19 80 ARG A C 1
ATOM 636 O O . ARG A 1 80 ? -13.393 -1.850 5.883 1.00 91.19 80 ARG A O 1
ATOM 643 N N . SER A 1 81 ? -14.022 -3.947 6.386 1.00 92.19 81 SER A N 1
ATOM 644 C CA . SER A 1 81 ? -15.378 -3.591 6.833 1.00 92.19 81 SER A CA 1
ATOM 645 C C . SER A 1 81 ? -15.428 -2.605 8.009 1.00 92.19 81 SER A C 1
ATOM 647 O O . SER A 1 81 ? -16.447 -1.948 8.200 1.00 92.19 81 SER A O 1
ATOM 649 N N . ILE A 1 82 ? -14.340 -2.474 8.779 1.00 94.31 82 ILE A N 1
ATOM 650 C CA . ILE A 1 82 ? -14.294 -1.628 9.981 1.00 94.31 82 ILE A CA 1
ATOM 651 C C . ILE A 1 82 ? -13.471 -0.349 9.815 1.00 94.31 82 ILE A C 1
ATOM 653 O O . ILE A 1 82 ? -13.331 0.391 10.786 1.00 94.31 82 ILE A O 1
ATOM 657 N N . GLN A 1 83 ? -12.913 -0.065 8.630 1.00 93.00 83 GLN A N 1
ATOM 658 C CA . GLN A 1 83 ? -12.057 1.115 8.429 1.00 93.00 83 GLN A CA 1
ATOM 659 C C . GLN A 1 83 ? -12.793 2.424 8.741 1.00 93.00 83 GLN A C 1
ATOM 661 O O . GLN A 1 83 ? -12.315 3.215 9.556 1.00 93.00 83 GLN A O 1
ATOM 666 N N . ASP A 1 84 ? -13.983 2.619 8.173 1.00 94.12 84 ASP A N 1
ATOM 667 C CA . ASP A 1 84 ? -14.782 3.834 8.383 1.00 94.12 84 ASP A CA 1
ATOM 668 C C . ASP A 1 84 ? -15.231 3.984 9.842 1.00 94.12 84 ASP A C 1
ATOM 670 O O . ASP A 1 84 ? -15.206 5.076 10.426 1.00 94.12 84 ASP A O 1
ATOM 674 N N . GLU A 1 85 ? -15.602 2.866 10.468 1.00 93.62 85 GLU A N 1
ATOM 675 C CA . GLU A 1 85 ? -16.006 2.844 11.871 1.00 93.62 85 GLU A CA 1
ATOM 676 C C . GLU A 1 85 ? -14.825 3.151 12.802 1.00 93.62 85 GLU A C 1
ATOM 678 O O . GLU A 1 85 ? -14.978 3.923 13.752 1.00 93.62 85 GLU A O 1
ATOM 683 N N . PHE A 1 86 ? -13.633 2.629 12.497 1.00 95.69 86 PHE A N 1
ATOM 684 C CA . PHE A 1 86 ? -12.405 2.945 13.219 1.00 95.69 86 PHE A CA 1
ATOM 685 C C . PHE A 1 86 ? -12.089 4.443 13.162 1.00 95.69 86 PHE A C 1
AT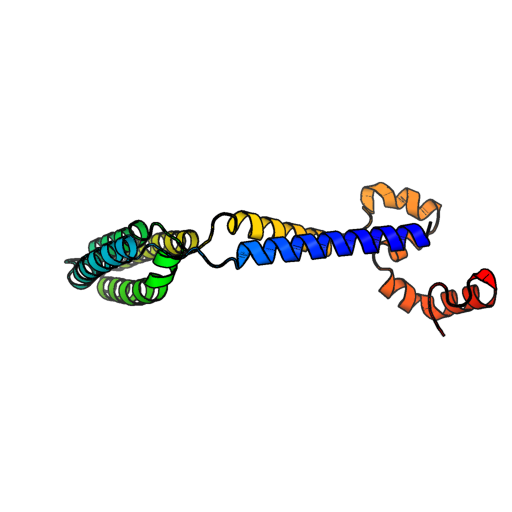OM 687 O O . PHE A 1 86 ? -11.777 5.030 14.198 1.00 95.69 86 PHE A O 1
ATOM 694 N N . PHE A 1 87 ? -12.204 5.086 11.994 1.00 94.00 87 PHE A N 1
ATOM 695 C CA . PHE A 1 87 ? -11.980 6.531 11.874 1.00 94.00 87 PHE A CA 1
ATOM 696 C C . PHE A 1 87 ? -12.996 7.340 12.679 1.00 94.00 87 PHE A C 1
ATOM 698 O O . PHE A 1 87 ? -12.613 8.237 13.433 1.00 94.00 87 PHE A O 1
ATOM 705 N N . THR A 1 88 ? -14.275 6.982 12.567 1.00 94.88 88 THR A N 1
ATOM 706 C CA . THR A 1 88 ? -15.367 7.654 13.280 1.00 94.88 88 THR A CA 1
ATOM 707 C C . THR A 1 88 ? -15.157 7.594 14.795 1.00 94.88 88 THR A C 1
ATOM 709 O O . THR A 1 88 ? -15.190 8.612 15.489 1.00 94.88 88 THR A O 1
ATOM 712 N N . LEU A 1 89 ? -14.890 6.398 15.323 1.00 94.81 89 LEU A N 1
ATOM 713 C CA . LEU A 1 89 ? -14.664 6.197 16.752 1.00 94.81 89 LEU A CA 1
ATOM 714 C C . LEU A 1 89 ? -13.329 6.791 17.212 1.00 94.81 89 LEU A C 1
ATOM 716 O O . LEU A 1 89 ? -13.272 7.418 18.267 1.00 94.81 89 LEU A O 1
ATOM 720 N N . GLY A 1 90 ? -12.265 6.654 16.421 1.00 93.50 90 GLY A N 1
ATOM 721 C CA . GLY A 1 90 ? -10.957 7.237 16.714 1.00 93.50 90 GLY A CA 1
ATOM 722 C C . GLY A 1 90 ? -11.015 8.759 16.847 1.00 93.50 90 GLY A C 1
ATOM 723 O O . GLY A 1 90 ? -10.408 9.321 17.760 1.00 93.50 90 GLY A O 1
ATOM 724 N N . GLN A 1 91 ? -11.805 9.434 16.007 1.00 92.81 91 GLN A N 1
ATOM 725 C CA . GLN A 1 91 ? -12.034 10.873 16.119 1.00 92.81 91 GLN A CA 1
ATOM 726 C C . GLN A 1 91 ? -12.754 11.240 17.425 1.00 92.81 91 GLN A C 1
ATOM 728 O O . GLN A 1 91 ? -12.327 12.173 18.108 1.00 92.81 91 GLN A O 1
ATOM 733 N N . ALA A 1 92 ? -13.789 10.490 17.815 1.00 91.69 92 ALA A N 1
ATOM 734 C CA . ALA A 1 92 ? -14.485 10.701 19.088 1.00 91.69 92 ALA A CA 1
ATOM 735 C C . ALA A 1 92 ? -13.551 10.498 20.301 1.00 91.69 92 ALA A C 1
ATOM 737 O O . ALA A 1 92 ? -13.583 11.265 21.268 1.00 91.69 92 ALA A O 1
ATOM 738 N N . VAL A 1 93 ? -12.660 9.504 20.232 1.00 92.69 93 VAL A N 1
ATOM 739 C CA . VAL A 1 93 ? -11.645 9.251 21.266 1.00 92.69 93 VAL A CA 1
ATOM 740 C C . VAL A 1 93 ? -10.613 10.381 21.344 1.00 92.69 93 VAL A C 1
ATOM 742 O O . VAL A 1 93 ? -10.250 10.807 22.439 1.00 92.69 93 VAL A O 1
ATOM 745 N N . LEU A 1 94 ? -10.173 10.931 20.209 1.00 90.44 94 LEU A N 1
ATOM 746 C CA . LEU A 1 94 ? -9.274 12.092 20.193 1.00 90.44 94 LEU A CA 1
ATOM 747 C C . LEU A 1 94 ? -9.929 13.345 20.781 1.00 90.44 94 LEU A C 1
ATOM 749 O O . LEU A 1 94 ? -9.279 14.082 21.520 1.00 90.44 94 LEU A O 1
ATOM 753 N N . GLN A 1 95 ? -11.206 13.581 20.476 1.00 89.25 95 GLN A N 1
ATOM 754 C CA . GLN A 1 95 ? -11.954 14.721 21.011 1.00 89.25 95 GLN A CA 1
ATOM 755 C C . GLN A 1 95 ? -12.105 14.636 22.534 1.00 89.25 95 GLN A C 1
ATOM 757 O O . GLN A 1 95 ? -11.894 15.634 23.222 1.00 89.25 95 GLN A O 1
ATOM 762 N N . SER A 1 96 ? -12.384 13.446 23.080 1.00 85.88 96 SER A N 1
ATOM 763 C CA . SER A 1 96 ? -12.494 13.259 24.535 1.00 85.88 96 SER A CA 1
ATOM 764 C C . SER A 1 96 ? -11.156 13.400 25.279 1.00 85.88 96 SER A C 1
ATOM 766 O O . SER A 1 96 ? -11.150 13.689 26.474 1.00 85.88 96 SER A O 1
ATOM 768 N N . ALA A 1 97 ? -10.018 13.287 24.584 1.00 84.69 97 ALA A N 1
ATOM 769 C CA . ALA A 1 97 ? -8.683 13.530 25.140 1.00 84.69 97 ALA A CA 1
ATOM 770 C C . ALA A 1 97 ? -8.247 15.011 25.133 1.00 84.69 97 ALA A C 1
ATOM 772 O O . ALA A 1 97 ? -7.209 15.342 25.708 1.00 84.69 97 ALA A O 1
ATOM 773 N N . GLY A 1 98 ? -9.015 15.914 24.507 1.00 73.56 98 GLY A N 1
ATOM 774 C CA . GLY A 1 98 ? -8.617 17.306 24.243 1.00 73.56 98 GLY A CA 1
ATOM 775 C C . GLY A 1 98 ? -8.330 18.179 25.474 1.00 73.56 98 GLY A C 1
ATOM 776 O O . GLY A 1 98 ? -7.703 19.224 25.335 1.00 73.56 98 GLY A O 1
ATOM 777 N N . GLY A 1 99 ? -8.739 17.757 26.674 1.00 73.75 99 GLY A N 1
ATOM 778 C CA . GLY A 1 99 ? -8.522 18.501 27.922 1.00 73.75 99 GLY A CA 1
ATOM 779 C C . GLY A 1 99 ? -7.137 18.331 28.565 1.00 73.75 99 GLY A C 1
ATOM 780 O O . GLY A 1 99 ? -6.810 19.072 29.488 1.00 73.75 99 GLY A O 1
ATOM 781 N N . ASN A 1 100 ? -6.315 17.375 28.114 1.00 78.62 100 ASN A N 1
ATOM 782 C CA . ASN A 1 100 ? -4.974 17.129 28.655 1.00 78.62 100 ASN A CA 1
ATOM 783 C C . ASN A 1 100 ? -3.986 16.843 27.513 1.00 78.62 100 ASN A C 1
ATOM 785 O O . ASN A 1 100 ? -4.122 15.855 26.794 1.00 78.62 100 ASN A O 1
ATOM 789 N N . VAL A 1 101 ? -2.971 17.700 27.371 1.00 79.81 101 VAL A N 1
ATOM 790 C CA . VAL A 1 101 ? -1.982 17.650 26.280 1.00 79.81 101 VAL A CA 1
ATOM 791 C C . VAL A 1 101 ? -1.218 16.323 26.258 1.00 79.81 101 VAL A C 1
ATOM 793 O O . VAL A 1 101 ? -1.101 15.695 25.207 1.00 79.81 101 VAL A O 1
ATOM 796 N N . GLU A 1 102 ? -0.744 15.845 27.409 1.00 80.06 102 GLU A N 1
ATOM 797 C CA . GLU A 1 102 ? 0.027 14.601 27.491 1.00 80.06 102 GLU A CA 1
ATOM 798 C C . GLU A 1 102 ? -0.842 13.371 27.182 1.00 80.06 102 GLU A C 1
ATOM 800 O O . GLU A 1 102 ? -0.432 12.476 26.437 1.00 80.06 102 GLU A O 1
ATOM 805 N N . ALA A 1 103 ? -2.075 13.348 27.700 1.00 75.88 103 ALA A N 1
ATOM 806 C CA . ALA A 1 103 ? -3.039 12.293 27.398 1.00 75.88 103 ALA A CA 1
ATOM 807 C C . ALA A 1 103 ? -3.414 12.284 25.906 1.00 75.88 103 ALA A C 1
ATOM 809 O O . ALA A 1 103 ? -3.467 11.221 25.289 1.00 75.88 103 ALA A O 1
ATOM 810 N N . SER A 1 104 ? -3.597 13.461 25.304 1.00 84.44 104 SER A N 1
ATOM 811 C CA . SER A 1 104 ? -3.896 13.622 23.878 1.00 84.44 104 SER A CA 1
ATOM 812 C C . SER A 1 104 ? -2.767 13.098 22.984 1.00 84.44 104 SER A C 1
ATOM 814 O O . SER A 1 104 ? -3.029 12.373 22.020 1.00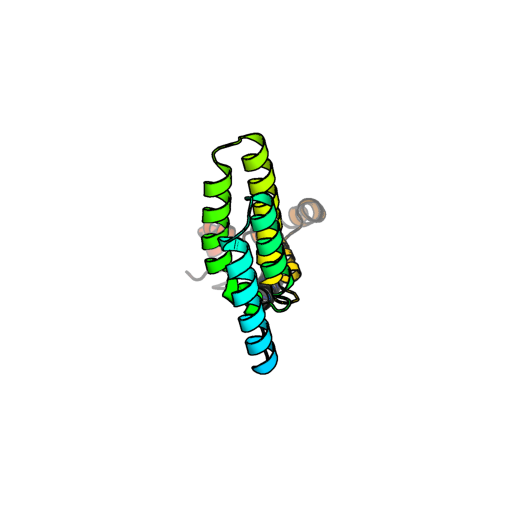 84.44 104 SER A O 1
ATOM 816 N N . HIS A 1 105 ? -1.502 13.367 23.329 1.00 87.62 105 HIS A N 1
ATOM 817 C CA . HIS A 1 105 ? -0.353 12.818 22.600 1.00 87.62 105 HIS A CA 1
ATOM 818 C C . HIS A 1 105 ? -0.287 11.288 22.671 1.00 87.62 105 HIS A C 1
ATOM 820 O O . HIS A 1 105 ? -0.149 10.636 21.632 1.00 87.62 105 HIS A O 1
ATOM 826 N N . LYS A 1 106 ? -0.435 10.708 23.869 1.00 88.62 106 LYS A N 1
ATOM 827 C CA . LYS A 1 106 ? -0.422 9.248 24.068 1.00 88.62 106 LYS A CA 1
ATOM 828 C C . LYS A 1 106 ? -1.543 8.560 23.286 1.00 88.62 106 LYS A C 1
ATOM 830 O O . LYS A 1 106 ? -1.293 7.589 22.573 1.00 88.62 106 LYS A O 1
ATOM 835 N N . VAL A 1 107 ? -2.762 9.095 23.360 1.00 91.88 107 VAL A N 1
ATOM 836 C CA . VAL A 1 107 ? -3.930 8.571 22.633 1.00 91.88 107 VAL A CA 1
ATOM 837 C C . VAL A 1 107 ? -3.718 8.659 21.121 1.00 91.88 107 VAL A C 1
ATOM 839 O O . VAL A 1 107 ? -3.957 7.685 20.411 1.00 91.88 107 VAL A O 1
ATOM 842 N N . ARG A 1 108 ? -3.198 9.783 20.614 1.00 91.31 108 ARG A N 1
ATOM 843 C CA . ARG A 1 108 ? -2.901 9.950 19.185 1.00 91.31 108 ARG A CA 1
ATOM 844 C C . ARG A 1 108 ? -1.870 8.941 18.686 1.00 91.31 108 ARG A C 1
ATOM 846 O O . ARG A 1 108 ? -2.072 8.350 17.628 1.00 91.31 108 ARG A O 1
ATOM 853 N N . GLN A 1 109 ? -0.798 8.713 19.444 1.00 91.75 109 GLN A N 1
ATOM 854 C CA . GLN A 1 109 ? 0.211 7.713 19.096 1.00 91.75 109 GLN A CA 1
ATOM 855 C C . GLN A 1 109 ? -0.385 6.297 19.075 1.00 91.75 109 GLN A C 1
ATOM 857 O O . GLN A 1 109 ? -0.157 5.544 18.127 1.00 91.75 109 GLN A O 1
ATOM 862 N N . ALA A 1 110 ? -1.185 5.941 20.085 1.00 92.12 110 ALA A N 1
ATOM 863 C CA . ALA A 1 110 ? -1.845 4.640 20.158 1.00 92.12 110 ALA A CA 1
ATOM 864 C C . ALA A 1 110 ? -2.797 4.403 18.973 1.00 92.12 110 ALA A C 1
ATOM 866 O O . ALA A 1 110 ? -2.772 3.330 18.361 1.00 92.12 110 ALA A O 1
ATOM 867 N N . LEU A 1 111 ? -3.591 5.412 18.603 1.00 93.12 111 LEU A N 1
ATOM 868 C CA . LEU A 1 111 ? -4.485 5.342 17.446 1.00 93.12 111 LEU A CA 1
ATOM 869 C C . LEU A 1 111 ? -3.713 5.246 16.129 1.00 93.12 111 LEU A C 1
ATOM 871 O O . LEU A 1 111 ? -4.087 4.438 15.287 1.00 93.12 111 LEU A O 1
ATOM 875 N N . GLY A 1 112 ? -2.609 5.983 15.968 1.00 90.38 112 GLY A N 1
ATOM 876 C CA . GLY A 1 112 ? -1.744 5.874 14.787 1.00 90.38 112 GLY A CA 1
ATOM 877 C C . GLY A 1 112 ? -1.156 4.470 14.618 1.00 90.38 112 GLY A C 1
ATOM 878 O O . GLY A 1 112 ? -1.244 3.876 13.545 1.00 90.38 112 GLY A O 1
ATOM 879 N N . ASN A 1 113 ? -0.642 3.880 15.701 1.00 93.06 113 ASN A N 1
ATOM 880 C CA . ASN A 1 113 ? -0.137 2.505 15.681 1.00 93.06 113 ASN A CA 1
ATOM 881 C C . ASN A 1 113 ? -1.238 1.491 15.341 1.00 93.06 113 ASN A C 1
ATOM 883 O O . ASN A 1 113 ? -1.013 0.549 14.581 1.00 93.06 113 ASN A O 1
ATOM 887 N N . THR A 1 114 ? -2.434 1.690 15.890 1.00 93.62 114 THR A N 1
ATOM 888 C CA . THR A 1 114 ? -3.590 0.823 15.638 1.00 93.62 114 THR A CA 1
ATOM 889 C C . THR A 1 114 ? -4.092 0.959 14.201 1.00 93.62 114 THR A C 1
ATOM 891 O O . THR A 1 114 ? -4.397 -0.046 13.564 1.00 93.62 114 THR A O 1
ATOM 894 N N . HIS A 1 115 ? -4.092 2.173 13.650 1.00 92.44 115 HIS A N 1
ATOM 895 C CA . HIS A 1 115 ? -4.418 2.425 12.252 1.00 92.44 115 HIS A CA 1
ATOM 896 C C . HIS A 1 115 ? -3.447 1.702 11.312 1.00 92.44 115 HIS A C 1
ATOM 898 O O . HIS A 1 115 ? -3.881 1.001 10.405 1.00 92.44 115 HIS A O 1
ATOM 904 N N . ASN A 1 116 ? -2.141 1.777 11.582 1.00 89.19 116 ASN A N 1
ATOM 905 C CA . ASN A 1 116 ? -1.135 1.064 10.791 1.00 89.19 116 ASN A CA 1
ATOM 906 C C . ASN A 1 116 ? -1.345 -0.456 10.829 1.00 89.19 116 ASN A C 1
ATOM 908 O O . ASN A 1 116 ? -1.201 -1.128 9.808 1.00 89.19 116 ASN A O 1
ATOM 912 N N . LYS A 1 117 ? -1.721 -1.009 11.991 1.00 91.31 117 LYS A N 1
ATOM 913 C CA . LYS A 1 117 ? -2.104 -2.424 12.103 1.00 91.31 117 LYS A CA 1
ATOM 914 C C . LYS A 1 117 ? -3.345 -2.740 11.270 1.00 91.31 117 LYS A C 1
ATOM 916 O O . LYS A 1 117 ? -3.349 -3.753 10.583 1.00 91.31 117 LYS A O 1
ATOM 921 N N . LEU A 1 118 ? -4.362 -1.878 11.299 1.00 91.94 118 LEU A N 1
ATOM 922 C CA . LEU A 1 118 ? -5.587 -2.058 10.521 1.00 91.94 118 LEU A CA 1
ATOM 923 C C . LEU A 1 118 ? -5.311 -2.047 9.016 1.00 91.94 118 LEU A C 1
ATOM 925 O O . LEU A 1 118 ? -5.785 -2.929 8.313 1.00 91.94 118 LEU A O 1
ATOM 929 N N . VAL A 1 119 ? -4.501 -1.100 8.535 1.00 88.56 119 VAL A N 1
ATOM 930 C CA . VAL A 1 119 ? -4.080 -1.029 7.126 1.00 88.56 119 VAL A CA 1
ATOM 931 C C . VAL A 1 119 ? -3.331 -2.293 6.711 1.00 88.56 119 VAL A C 1
ATOM 933 O O . VAL A 1 119 ? -3.620 -2.855 5.665 1.00 88.56 119 VAL A O 1
ATOM 936 N N . ARG A 1 120 ? -2.418 -2.805 7.542 1.00 86.38 120 ARG A N 1
ATOM 937 C CA . ARG A 1 120 ? -1.752 -4.089 7.258 1.00 86.38 120 ARG A CA 1
ATOM 938 C C . ARG A 1 120 ? -2.732 -5.259 7.260 1.00 86.38 120 ARG A C 1
ATOM 940 O O . ARG A 1 120 ? -2.614 -6.153 6.437 1.00 86.38 120 ARG A O 1
ATOM 947 N N . ALA A 1 121 ? -3.718 -5.249 8.153 1.00 87.81 121 ALA A N 1
ATOM 948 C CA . ALA A 1 121 ? -4.729 -6.297 8.215 1.00 87.81 121 ALA A CA 1
ATOM 949 C C . ALA A 1 121 ? -5.676 -6.292 7.002 1.00 87.81 121 ALA A C 1
ATOM 951 O O . ALA A 1 121 ? -6.252 -7.333 6.710 1.00 87.81 121 ALA A O 1
ATOM 952 N N . THR A 1 122 ? -5.846 -5.170 6.284 1.00 86.38 122 THR A N 1
ATOM 953 C CA . THR A 1 122 ? -6.671 -5.114 5.058 1.00 86.38 122 THR A CA 1
ATOM 954 C C . THR A 1 122 ? -5.962 -5.628 3.806 1.00 86.38 122 THR A C 1
ATOM 956 O O . THR A 1 122 ? -6.621 -5.846 2.776 1.00 86.38 122 THR A O 1
ATOM 959 N N . GLN A 1 123 ? -4.643 -5.809 3.884 1.00 83.56 123 GLN A N 1
ATOM 960 C CA . GLN A 1 123 ? -3.829 -6.357 2.812 1.00 83.56 123 GLN A CA 1
ATOM 961 C C . GLN A 1 123 ? -4.059 -7.865 2.698 1.00 83.56 123 GLN A C 1
ATOM 963 O O . GLN A 1 123 ? -4.179 -8.578 3.694 1.00 83.56 123 GLN A O 1
ATOM 968 N N . VAL A 1 124 ? -4.159 -8.347 1.462 1.00 82.81 124 VAL A N 1
ATOM 969 C CA . VAL A 1 124 ? -4.189 -9.785 1.183 1.00 82.81 124 VAL A CA 1
ATOM 970 C C . VAL A 1 124 ? -2.763 -10.323 1.291 1.00 82.81 124 VAL A C 1
ATOM 972 O O . VAL A 1 124 ? -1.799 -9.588 1.083 1.00 82.81 124 VAL A O 1
ATOM 975 N N . GLU A 1 125 ? -2.623 -11.601 1.636 1.00 75.38 125 GLU A N 1
ATOM 976 C CA . GLU A 1 125 ? -1.337 -12.297 1.574 1.00 75.38 125 GLU A CA 1
ATOM 977 C C . GLU A 1 125 ? -0.678 -12.076 0.199 1.00 75.38 125 GLU A C 1
ATOM 979 O O . GLU A 1 125 ? -1.344 -12.187 -0.833 1.00 75.38 125 GLU A O 1
ATOM 984 N N . GLY A 1 126 ? 0.603 -11.695 0.200 1.00 74.88 126 GLY A N 1
ATOM 985 C CA . GLY A 1 126 ? 1.360 -11.333 -1.004 1.00 74.88 126 GLY A CA 1
ATOM 986 C C . GLY A 1 126 ? 1.273 -9.860 -1.430 1.00 74.88 126 GLY A C 1
ATOM 987 O O . GLY A 1 126 ? 2.094 -9.425 -2.225 1.00 74.88 126 GLY A O 1
ATOM 988 N N . ALA A 1 127 ? 0.366 -9.039 -0.881 1.00 79.62 127 ALA A N 1
ATOM 989 C CA . ALA A 1 127 ? 0.254 -7.628 -1.284 1.00 79.62 127 ALA A CA 1
ATOM 990 C C . ALA A 1 127 ? 1.485 -6.777 -0.900 1.00 79.62 127 ALA A C 1
ATOM 992 O O . ALA A 1 127 ? 1.818 -5.823 -1.598 1.00 79.62 127 ALA A O 1
ATOM 993 N N . GLY A 1 128 ? 2.168 -7.117 0.201 1.00 78.56 128 GLY A N 1
ATOM 994 C CA . GLY A 1 128 ? 3.428 -6.471 0.590 1.00 78.56 128 GLY A CA 1
ATOM 995 C C . GLY A 1 128 ? 4.567 -6.795 -0.380 1.00 78.56 128 GLY A C 1
ATOM 996 O O . GLY A 1 128 ? 5.224 -5.887 -0.877 1.00 78.56 128 GLY A O 1
ATOM 997 N N . GLU A 1 129 ? 4.735 -8.074 -0.717 1.00 83.38 129 GLU A N 1
ATOM 998 C CA . GLU A 1 129 ? 5.718 -8.537 -1.708 1.00 83.38 129 GLU A CA 1
ATOM 999 C C . GLU A 1 129 ? 5.424 -7.946 -3.094 1.00 83.38 129 GLU A C 1
ATOM 1001 O O . GLU A 1 129 ? 6.325 -7.464 -3.772 1.00 83.38 129 GLU A O 1
ATOM 1006 N N . ALA A 1 130 ? 4.148 -7.888 -3.488 1.00 85.81 130 ALA A N 1
ATOM 1007 C CA . ALA A 1 130 ? 3.717 -7.249 -4.727 1.00 85.81 130 ALA A CA 1
ATOM 1008 C C . ALA A 1 130 ? 4.096 -5.761 -4.781 1.00 85.81 130 ALA A C 1
ATOM 1010 O O . ALA A 1 130 ? 4.509 -5.264 -5.828 1.00 85.81 130 ALA A O 1
ATOM 1011 N N . PHE A 1 131 ? 4.001 -5.047 -3.657 1.00 84.19 131 PHE A N 1
ATOM 1012 C CA . PHE A 1 131 ? 4.438 -3.656 -3.575 1.00 84.19 131 PHE A CA 1
ATOM 1013 C C . PHE A 1 131 ? 5.959 -3.516 -3.751 1.00 84.19 131 PHE A C 1
ATOM 1015 O O . PHE A 1 131 ? 6.404 -2.661 -4.513 1.00 84.19 131 PHE A O 1
ATOM 1022 N N . GLU A 1 132 ? 6.759 -4.374 -3.113 1.00 85.31 132 GLU A N 1
ATOM 1023 C CA . GLU A 1 132 ? 8.223 -4.386 -3.278 1.00 85.31 132 GLU A CA 1
ATOM 1024 C C . GLU A 1 132 ? 8.644 -4.718 -4.721 1.00 85.31 132 GLU A C 1
ATOM 1026 O O . GLU A 1 132 ? 9.565 -4.105 -5.271 1.00 85.31 132 GLU A O 1
ATOM 1031 N N . VAL A 1 133 ? 7.932 -5.644 -5.373 1.00 89.12 133 VAL A N 1
ATOM 1032 C CA . VAL A 1 133 ? 8.135 -5.967 -6.792 1.00 89.12 133 VAL A CA 1
ATOM 1033 C C . VAL A 1 133 ? 7.831 -4.757 -7.674 1.00 89.12 133 VAL A C 1
ATOM 1035 O O . VAL A 1 133 ? 8.628 -4.445 -8.554 1.00 89.12 133 VAL A O 1
ATOM 1038 N N . LEU A 1 134 ? 6.738 -4.029 -7.421 1.00 88.44 134 LEU A N 1
ATOM 1039 C CA . LEU A 1 134 ? 6.410 -2.815 -8.178 1.00 88.44 134 LEU A CA 1
ATOM 1040 C C . LEU A 1 134 ? 7.459 -1.711 -8.002 1.00 88.44 134 LEU A C 1
ATOM 1042 O O . LEU A 1 134 ? 7.816 -1.066 -8.984 1.00 88.44 134 LEU A O 1
ATOM 1046 N N . GLN A 1 135 ? 8.006 -1.537 -6.795 1.00 87.94 135 GLN A N 1
ATOM 1047 C CA . GLN A 1 135 ? 9.119 -0.606 -6.566 1.00 87.94 135 GLN A CA 1
ATOM 1048 C C . GLN A 1 135 ? 10.385 -1.022 -7.326 1.00 87.94 135 GLN A C 1
ATOM 1050 O O . GLN A 1 135 ? 11.092 -0.181 -7.878 1.00 87.94 135 GLN A O 1
ATOM 1055 N N . THR A 1 136 ? 10.667 -2.324 -7.377 1.00 89.19 136 THR A N 1
ATOM 1056 C CA . THR A 1 136 ? 11.804 -2.863 -8.135 1.00 89.19 136 THR A CA 1
ATOM 1057 C C . THR A 1 136 ? 11.612 -2.647 -9.636 1.00 89.19 136 THR A C 1
ATOM 1059 O O . THR A 1 136 ? 12.546 -2.237 -10.317 1.00 89.19 136 THR A O 1
ATOM 1062 N N . ILE A 1 137 ? 10.400 -2.863 -10.151 1.00 90.94 137 ILE A N 1
ATOM 1063 C CA . ILE A 1 137 ? 10.047 -2.596 -11.549 1.00 90.94 137 ILE A CA 1
ATOM 1064 C C . ILE A 1 137 ? 10.244 -1.118 -11.888 1.00 90.94 137 ILE A C 1
ATOM 1066 O O . ILE A 1 137 ? 10.895 -0.816 -12.881 1.00 90.94 137 ILE A O 1
ATOM 1070 N N . GLU A 1 138 ? 9.755 -0.205 -11.048 1.00 88.06 138 GLU A N 1
ATOM 1071 C CA . GLU A 1 138 ? 9.951 1.236 -11.245 1.00 88.06 138 GLU A CA 1
ATOM 1072 C C . GLU A 1 138 ? 11.443 1.604 -11.268 1.00 88.06 138 GLU A C 1
ATOM 1074 O O . GLU A 1 138 ? 11.875 2.426 -12.075 1.00 88.06 138 GLU A O 1
ATOM 1079 N N . ALA A 1 139 ? 12.264 0.969 -10.428 1.00 87.38 139 ALA A N 1
ATOM 1080 C CA . ALA A 1 139 ? 13.710 1.168 -10.460 1.00 87.38 139 ALA A CA 1
ATOM 1081 C C . ALA A 1 139 ? 14.351 0.650 -11.761 1.00 87.38 139 ALA A C 1
ATOM 1083 O O . ALA A 1 139 ? 15.253 1.304 -12.280 1.00 87.38 139 ALA A O 1
ATOM 1084 N N . ILE A 1 140 ? 13.892 -0.489 -12.294 1.00 88.06 140 ILE A N 1
ATOM 1085 C CA . ILE A 1 140 ? 14.393 -1.061 -13.555 1.00 88.06 140 ILE A CA 1
ATOM 1086 C C . ILE A 1 140 ? 13.969 -0.203 -14.754 1.00 88.06 140 ILE A C 1
ATOM 1088 O O . ILE A 1 140 ? 14.798 0.085 -15.608 1.00 88.06 140 ILE A O 1
ATOM 1092 N N . GLU A 1 141 ? 12.715 0.246 -14.811 1.00 85.50 141 GLU A N 1
ATOM 1093 C CA . GLU A 1 141 ? 12.212 1.103 -15.897 1.00 85.50 141 GLU A CA 1
ATOM 1094 C C . GLU A 1 141 ? 12.941 2.451 -15.964 1.00 85.50 141 GLU A C 1
ATOM 1096 O O . GLU A 1 141 ? 13.133 3.003 -17.045 1.00 85.50 141 GLU A O 1
ATOM 1101 N N . ASN A 1 142 ? 13.374 2.972 -14.813 1.00 84.69 142 ASN A N 1
ATOM 1102 C CA . ASN A 1 142 ? 14.164 4.198 -14.733 1.00 84.69 142 ASN A CA 1
ATOM 1103 C C . ASN A 1 142 ? 15.676 3.966 -14.923 1.00 84.69 142 ASN A C 1
ATOM 1105 O O . ASN A 1 142 ? 16.442 4.932 -14.981 1.00 84.69 142 ASN A O 1
ATOM 1109 N N . ALA A 1 143 ? 16.126 2.711 -14.989 1.00 84.19 143 ALA A N 1
ATOM 1110 C CA . ALA A 1 143 ? 17.522 2.369 -15.217 1.00 84.19 143 ALA A CA 1
ATOM 1111 C C . ALA A 1 143 ? 17.850 2.304 -16.716 1.00 84.19 143 ALA A C 1
ATOM 1113 O O . ALA A 1 143 ? 16.994 2.121 -17.578 1.00 84.19 143 ALA A O 1
ATOM 1114 N N . ALA A 1 144 ? 19.138 2.434 -17.034 1.00 84.06 144 ALA A N 1
ATOM 1115 C CA . ALA A 1 144 ? 19.631 2.179 -18.380 1.00 84.06 144 ALA A CA 1
ATOM 1116 C C . ALA A 1 144 ? 19.508 0.678 -18.704 1.00 84.06 144 ALA A C 1
ATOM 1118 O O . ALA A 1 144 ? 19.973 -0.155 -17.926 1.00 84.06 144 ALA A O 1
ATOM 1119 N N . PHE A 1 145 ? 18.926 0.340 -19.860 1.00 85.25 145 PHE A N 1
ATOM 1120 C CA . PHE A 1 145 ? 18.838 -1.039 -20.361 1.00 85.25 145 PHE A CA 1
ATOM 1121 C C . PHE A 1 145 ? 20.222 -1.703 -20.462 1.00 85.25 145 PHE A C 1
ATOM 1123 O O . PHE A 1 145 ? 20.410 -2.861 -20.091 1.00 85.25 145 PHE A O 1
ATOM 1130 N N . VAL A 1 146 ? 21.219 -0.950 -20.929 1.00 85.38 146 VAL A N 1
ATOM 1131 C CA . VAL A 1 146 ? 22.622 -1.363 -20.936 1.00 85.38 146 VAL A CA 1
ATOM 1132 C C . VAL A 1 146 ? 23.318 -0.778 -19.718 1.00 85.38 146 VAL A C 1
ATOM 1134 O O . VAL A 1 146 ? 23.364 0.440 -19.546 1.00 85.38 146 VAL A O 1
ATOM 1137 N N . ASP A 1 147 ? 23.961 -1.641 -18.931 1.00 84.69 147 ASP A N 1
ATOM 1138 C CA . ASP A 1 147 ? 24.898 -1.222 -17.890 1.00 84.69 147 ASP A CA 1
ATOM 1139 C C . ASP A 1 147 ? 26.107 -0.524 -18.535 1.00 84.69 147 ASP A C 1
ATOM 1141 O O . ASP A 1 147 ? 27.074 -1.151 -18.982 1.00 84.69 147 ASP A O 1
ATOM 1145 N N . THR A 1 148 ? 26.030 0.803 -18.610 1.00 83.31 148 THR A N 1
ATOM 1146 C CA . THR A 1 148 ? 27.050 1.647 -19.236 1.00 83.31 148 THR A CA 1
ATOM 1147 C C . THR A 1 148 ? 28.359 1.647 -18.452 1.00 83.31 148 THR A C 1
ATOM 1149 O O . THR A 1 148 ? 29.419 1.825 -19.053 1.00 83.31 148 THR A O 1
ATOM 1152 N N . ALA A 1 149 ? 28.327 1.383 -17.142 1.00 84.12 149 ALA A N 1
ATOM 1153 C CA . ALA A 1 149 ? 29.532 1.272 -16.329 1.00 84.12 149 ALA A CA 1
ATOM 1154 C C . ALA A 1 149 ? 30.314 -0.004 -16.668 1.00 84.12 149 ALA A C 1
ATOM 1156 O O . ALA A 1 149 ? 31.544 0.019 -16.725 1.00 84.12 149 ALA A O 1
ATOM 1157 N N . LYS A 1 150 ? 29.607 -1.107 -16.937 1.00 86.19 150 LYS A N 1
ATOM 1158 C CA . LYS A 1 150 ? 30.221 -2.401 -17.257 1.00 86.19 150 LYS A CA 1
ATOM 1159 C C . LYS A 1 150 ? 30.547 -2.577 -18.740 1.00 86.19 150 LYS A C 1
ATOM 1161 O O . LYS A 1 150 ? 31.608 -3.104 -19.069 1.00 86.19 150 LYS A O 1
ATOM 1166 N N . TYR A 1 151 ? 29.651 -2.159 -19.633 1.00 85.94 151 TYR A N 1
ATOM 1167 C CA . TYR A 1 151 ? 29.753 -2.435 -21.072 1.00 85.94 151 TYR A CA 1
ATOM 1168 C C . TYR A 1 151 ? 30.007 -1.194 -21.931 1.00 85.94 151 TYR A C 1
ATOM 1170 O O . TYR A 1 151 ? 30.242 -1.330 -23.131 1.00 85.94 151 TYR A O 1
ATOM 1178 N N . GLY A 1 152 ? 30.031 0.008 -21.345 1.00 84.06 152 GLY A N 1
ATOM 1179 C CA . GLY A 1 152 ? 30.151 1.256 -22.099 1.00 84.06 152 GLY A CA 1
ATOM 1180 C C . GLY A 1 152 ? 31.417 1.342 -22.953 1.00 84.06 152 GLY A C 1
ATOM 1181 O O . GLY A 1 152 ? 31.341 1.777 -24.101 1.00 84.06 152 GLY A O 1
ATOM 1182 N N . ALA A 1 153 ? 32.560 0.874 -22.436 1.00 85.25 153 ALA A N 1
ATOM 1183 C CA . ALA A 1 153 ? 33.821 0.839 -23.182 1.00 85.25 153 ALA A CA 1
ATOM 1184 C C . ALA A 1 153 ? 33.737 -0.088 -24.405 1.00 85.25 153 ALA A C 1
ATOM 1186 O O . ALA A 1 153 ? 34.043 0.341 -25.513 1.00 85.25 153 ALA A O 1
ATOM 1187 N N . ALA A 1 154 ? 33.233 -1.313 -24.222 1.00 85.56 154 ALA A N 1
ATOM 1188 C CA . ALA A 1 154 ? 33.050 -2.269 -25.312 1.00 85.56 154 ALA A CA 1
ATOM 1189 C C . ALA A 1 154 ? 32.061 -1.745 -26.367 1.00 85.56 154 ALA A C 1
ATOM 1191 O O . ALA A 1 154 ? 32.313 -1.845 -27.562 1.00 85.56 154 ALA A O 1
ATOM 1192 N N . PHE A 1 155 ? 30.956 -1.123 -25.945 1.00 86.94 155 PHE A N 1
ATOM 1193 C CA . PHE A 1 155 ? 29.981 -0.536 -26.868 1.00 86.94 155 PHE A CA 1
ATOM 1194 C C . PHE A 1 155 ? 30.584 0.622 -27.675 1.00 86.94 155 PHE A C 1
ATOM 1196 O O . PHE A 1 155 ? 30.331 0.723 -28.876 1.00 86.94 155 PHE A O 1
ATOM 1203 N N . ASN A 1 156 ? 31.425 1.449 -27.047 1.00 86.00 156 ASN A N 1
ATOM 1204 C CA . ASN A 1 156 ? 32.112 2.555 -27.712 1.00 86.00 156 ASN A CA 1
ATOM 1205 C C . ASN A 1 156 ? 33.168 2.092 -28.728 1.00 86.00 156 ASN A C 1
ATOM 1207 O O . ASN A 1 156 ? 33.392 2.808 -29.703 1.00 86.00 156 ASN A O 1
ATOM 1211 N N . GLU A 1 157 ? 33.785 0.919 -28.540 1.00 86.75 157 GLU A N 1
ATOM 1212 C CA . GLU A 1 157 ? 34.682 0.329 -29.547 1.00 86.75 157 GLU A CA 1
ATOM 1213 C C . GLU A 1 157 ? 33.939 -0.010 -30.845 1.00 86.75 157 GLU A C 1
ATOM 1215 O O . GLU A 1 157 ? 34.472 0.208 -31.932 1.00 86.75 157 GLU A O 1
ATOM 1220 N N . PHE A 1 158 ? 32.693 -0.488 -30.751 1.00 83.94 158 PHE A N 1
ATOM 1221 C CA . PHE A 1 158 ? 31.867 -0.761 -31.930 1.00 83.94 158 PHE A CA 1
ATOM 1222 C C . PHE A 1 158 ? 31.292 0.517 -32.546 1.00 83.94 158 PHE A C 1
ATOM 1224 O O . PHE A 1 158 ? 31.289 0.671 -33.767 1.00 83.94 158 PHE A O 1
ATOM 1231 N N . SER A 1 159 ? 30.766 1.430 -31.723 1.00 84.50 159 SER A N 1
ATOM 1232 C CA . SER A 1 159 ? 30.260 2.726 -32.181 1.00 84.50 159 SER A CA 1
ATOM 1233 C C . SER A 1 159 ? 30.011 3.683 -31.018 1.00 84.50 159 SER A C 1
ATOM 1235 O O . SER A 1 159 ? 29.377 3.334 -30.025 1.00 84.50 159 SER A O 1
ATOM 1237 N N . LYS A 1 160 ? 30.375 4.957 -31.212 1.00 84.38 160 LYS A N 1
ATOM 1238 C CA . LYS A 1 160 ? 30.078 6.050 -30.268 1.00 84.38 160 LYS A CA 1
ATOM 1239 C C . LYS A 1 160 ? 28.582 6.291 -30.014 1.00 84.38 160 LYS A C 1
ATOM 1241 O O . LYS A 1 160 ? 28.243 6.993 -29.072 1.00 84.38 160 LYS A O 1
ATOM 1246 N N . TYR A 1 161 ? 27.706 5.742 -30.857 1.00 85.81 161 TYR A N 1
ATOM 1247 C CA . TYR A 1 161 ? 26.252 5.895 -30.763 1.00 85.81 161 TYR A CA 1
ATOM 1248 C C . TYR A 1 161 ? 25.537 4.637 -30.259 1.00 85.81 161 TYR A C 1
ATOM 1250 O O . TYR A 1 161 ? 24.327 4.662 -30.061 1.00 85.81 161 TYR A O 1
ATOM 1258 N N . LEU A 1 162 ? 26.249 3.520 -30.068 1.00 85.38 162 LEU A N 1
ATOM 1259 C CA . LEU A 1 162 ? 25.609 2.241 -29.748 1.00 85.38 162 LEU A CA 1
ATOM 1260 C C . LEU A 1 162 ? 24.957 2.249 -28.360 1.00 85.38 162 LEU A C 1
ATOM 1262 O O . LEU A 1 162 ? 23.876 1.696 -28.191 1.00 85.38 162 LEU A O 1
ATOM 1266 N N . ASN A 1 163 ? 25.585 2.914 -27.386 1.00 85.81 163 ASN A N 1
ATOM 1267 C CA . ASN A 1 163 ? 25.017 3.092 -26.047 1.00 85.81 163 ASN A CA 1
ATOM 1268 C C . ASN A 1 163 ? 23.735 3.937 -26.067 1.00 85.81 163 ASN A C 1
ATOM 1270 O O . ASN A 1 163 ? 22.794 3.631 -25.341 1.00 85.81 163 ASN A O 1
ATOM 1274 N N . GLU A 1 164 ? 23.696 4.985 -26.892 1.00 87.38 164 GLU A N 1
ATOM 1275 C CA . GLU A 1 164 ? 22.518 5.842 -27.057 1.00 87.38 164 GLU A CA 1
ATOM 1276 C C . GLU A 1 164 ? 21.384 5.060 -27.727 1.00 87.38 164 GLU A C 1
ATOM 1278 O O . GLU A 1 164 ? 20.288 4.980 -27.182 1.00 87.38 164 GLU A O 1
ATOM 1283 N N . TYR A 1 165 ? 21.689 4.373 -28.833 1.00 86.50 165 TYR A N 1
ATOM 1284 C CA . TYR A 1 165 ? 20.743 3.514 -29.543 1.00 86.50 165 TYR A CA 1
ATOM 1285 C C . TYR A 1 165 ? 20.127 2.432 -28.646 1.00 86.50 165 TYR A C 1
ATOM 1287 O O . TYR A 1 165 ? 18.924 2.187 -28.705 1.00 86.50 165 TYR A O 1
ATOM 1295 N N . ALA A 1 166 ? 20.953 1.757 -27.841 1.00 86.75 166 ALA A N 1
ATOM 1296 C CA . ALA A 1 166 ? 20.517 0.622 -27.034 1.00 86.75 166 ALA A CA 1
ATOM 1297 C C . ALA A 1 166 ? 19.675 1.031 -25.818 1.00 86.75 166 ALA A C 1
ATOM 1299 O O . ALA A 1 166 ? 18.769 0.297 -25.436 1.00 86.75 166 ALA A O 1
ATOM 1300 N N . ASN A 1 167 ? 19.954 2.190 -25.216 1.00 87.12 167 ASN A N 1
ATOM 1301 C CA . ASN A 1 167 ? 19.201 2.673 -24.057 1.00 87.12 167 ASN A CA 1
ATOM 1302 C C . ASN A 1 167 ? 17.940 3.451 -24.456 1.00 87.12 167 ASN A C 1
ATOM 1304 O O . ASN A 1 167 ? 16.903 3.300 -23.809 1.00 87.12 167 ASN A O 1
ATOM 1308 N N . ASP A 1 168 ? 18.005 4.238 -25.534 1.00 86.19 168 ASP A N 1
ATOM 1309 C CA . ASP A 1 168 ? 16.893 5.061 -26.010 1.00 86.19 168 ASP A CA 1
ATOM 1310 C C . ASP A 1 168 ? 16.800 5.062 -27.542 1.00 86.19 168 ASP A C 1
ATOM 1312 O O . ASP A 1 168 ? 17.161 6.011 -28.245 1.00 86.19 168 ASP A O 1
ATOM 1316 N N . THR A 1 169 ? 16.295 3.947 -28.069 1.00 85.50 169 THR A N 1
ATOM 1317 C CA . THR A 1 169 ? 16.158 3.727 -29.510 1.00 85.50 169 THR A CA 1
ATOM 1318 C C . THR A 1 169 ? 15.242 4.753 -30.182 1.00 85.50 169 THR A C 1
ATOM 1320 O O . THR A 1 169 ? 15.524 5.174 -31.302 1.00 85.50 169 THR A O 1
ATOM 1323 N N . GLU A 1 170 ? 14.163 5.177 -29.520 1.00 84.88 170 GLU A N 1
ATOM 1324 C CA . GLU A 1 170 ? 13.184 6.102 -30.103 1.00 84.88 170 GLU A CA 1
ATOM 1325 C C . GLU A 1 170 ? 13.742 7.520 -30.197 1.00 84.88 170 GLU A C 1
ATOM 1327 O O . GLU A 1 170 ? 13.691 8.137 -31.265 1.00 84.88 170 GLU A O 1
ATOM 1332 N N . THR A 1 171 ? 14.347 8.035 -29.123 1.00 86.25 171 THR A N 1
ATOM 1333 C CA . THR A 1 171 ? 15.014 9.341 -29.179 1.00 86.25 171 THR A CA 1
ATOM 1334 C C . THR A 1 171 ? 16.152 9.315 -30.190 1.00 86.25 171 THR A C 1
ATOM 1336 O O . THR A 1 171 ? 16.254 10.234 -31.004 1.00 86.25 171 THR A O 1
ATOM 1339 N N . TYR A 1 172 ? 16.945 8.239 -30.230 1.00 87.94 172 TYR A N 1
ATOM 1340 C CA . TYR A 1 172 ? 17.999 8.079 -31.229 1.00 87.94 172 TYR A CA 1
ATOM 1341 C C . TYR A 1 172 ? 17.452 8.145 -32.663 1.00 87.94 172 TYR A C 1
ATOM 1343 O O . TYR A 1 172 ? 17.966 8.905 -33.491 1.00 87.94 172 TYR A O 1
ATOM 1351 N N . LYS A 1 173 ? 16.393 7.378 -32.967 1.00 87.81 173 LYS A N 1
ATOM 1352 C CA . LYS A 1 173 ? 15.745 7.360 -34.290 1.00 87.81 173 LYS A CA 1
ATOM 1353 C C . LYS A 1 173 ? 15.236 8.746 -34.680 1.00 87.81 173 LYS A C 1
ATOM 1355 O O . LYS A 1 173 ? 15.396 9.148 -35.830 1.00 87.81 173 LYS A O 1
ATOM 1360 N N . ASN A 1 174 ? 14.689 9.497 -33.727 1.00 87.94 174 ASN A N 1
ATOM 1361 C CA . ASN A 1 174 ? 14.194 10.851 -33.960 1.00 87.94 174 ASN A CA 1
ATOM 1362 C C . ASN A 1 174 ? 15.323 11.865 -34.193 1.00 87.94 174 ASN A C 1
ATOM 1364 O O . ASN A 1 174 ? 15.264 12.634 -35.152 1.00 87.94 174 ASN A O 1
ATOM 1368 N N . VAL A 1 175 ? 16.369 11.852 -33.363 1.00 90.44 175 VAL A N 1
ATOM 1369 C CA . VAL A 1 175 ? 17.510 12.781 -33.462 1.00 90.44 175 VAL A CA 1
ATOM 1370 C C . VAL A 1 175 ? 18.340 12.524 -34.723 1.00 90.44 175 VAL A C 1
ATOM 1372 O O . VAL A 1 175 ? 18.824 13.465 -35.352 1.00 90.44 175 VAL A O 1
ATOM 1375 N N . HIS A 1 176 ? 18.495 11.262 -35.124 1.00 88.31 176 HIS A N 1
ATOM 1376 C CA . HIS A 1 176 ? 19.315 10.867 -36.271 1.00 88.31 176 HIS A CA 1
ATOM 1377 C C . HIS A 1 176 ? 18.510 10.522 -37.527 1.00 88.31 176 HIS A C 1
ATOM 1379 O O . HIS A 1 176 ? 19.073 9.950 -38.463 1.00 88.31 176 HIS A O 1
ATOM 1385 N N . ARG A 1 177 ? 17.227 10.896 -37.578 1.00 87.50 177 ARG A N 1
ATOM 1386 C CA . ARG A 1 177 ? 16.282 10.509 -38.634 1.00 87.50 177 ARG A CA 1
ATOM 1387 C C . ARG A 1 177 ? 16.822 10.710 -40.048 1.00 87.50 177 ARG A C 1
ATOM 1389 O O . ARG A 1 177 ? 16.836 9.760 -40.824 1.00 87.50 177 ARG A O 1
ATOM 1396 N N . ASP A 1 178 ? 17.310 11.907 -40.368 1.00 88.38 178 ASP A N 1
ATOM 1397 C CA . ASP A 1 178 ? 17.791 12.238 -41.719 1.00 88.38 178 ASP A CA 1
ATOM 1398 C C . ASP A 1 178 ? 18.983 11.371 -42.132 1.00 88.38 178 ASP A C 1
ATOM 1400 O O . ASP A 1 178 ? 19.056 10.874 -43.254 1.00 88.38 178 ASP A O 1
ATOM 1404 N N . ARG A 1 179 ? 19.901 11.129 -41.191 1.00 86.00 179 ARG A N 1
ATOM 1405 C CA . ARG A 1 179 ? 21.070 10.276 -41.412 1.00 86.00 179 ARG A CA 1
ATOM 1406 C C . ARG A 1 179 ? 20.668 8.814 -41.586 1.00 86.00 179 ARG A C 1
ATOM 1408 O O . ARG A 1 179 ? 21.241 8.126 -42.424 1.00 86.00 179 ARG A O 1
ATOM 1415 N N . ILE A 1 180 ? 19.706 8.340 -40.795 1.00 86.38 180 ILE A N 1
ATOM 1416 C CA . ILE A 1 180 ? 19.171 6.981 -40.897 1.00 86.38 180 ILE A CA 1
ATOM 1417 C C . ILE A 1 180 ? 18.511 6.791 -42.269 1.00 86.38 180 ILE A C 1
ATOM 1419 O O . ILE A 1 180 ? 18.863 5.849 -42.974 1.00 86.38 180 ILE A O 1
ATOM 1423 N N . LEU A 1 181 ? 17.653 7.723 -42.696 1.00 86.12 181 LEU A N 1
ATOM 1424 C CA . LEU A 1 181 ? 17.010 7.688 -44.013 1.00 86.12 181 LEU A CA 1
ATOM 1425 C C . LEU A 1 181 ? 18.030 7.722 -45.154 1.00 86.12 181 LEU A C 1
ATOM 1427 O O . LEU A 1 181 ? 17.912 6.935 -46.089 1.00 86.12 181 LEU A O 1
ATOM 1431 N N . GLN A 1 182 ? 19.058 8.570 -45.061 1.00 86.94 182 GLN A N 1
ATOM 1432 C CA . GLN A 1 182 ? 20.129 8.621 -46.056 1.00 86.94 182 GLN A CA 1
ATOM 1433 C C . GLN A 1 182 ? 20.820 7.257 -46.209 1.00 86.94 182 GLN A C 1
ATOM 1435 O O . GLN A 1 182 ? 20.925 6.747 -47.322 1.00 86.94 182 GLN A O 1
ATOM 1440 N N . VAL A 1 183 ? 21.222 6.627 -45.100 1.00 85.50 183 VAL A N 1
ATOM 1441 C CA . VAL A 1 183 ? 21.853 5.296 -45.128 1.00 85.50 183 VAL A CA 1
ATOM 1442 C C . VAL A 1 183 ? 20.890 4.243 -45.690 1.00 85.50 183 VAL A C 1
ATOM 1444 O O . VAL A 1 183 ? 21.290 3.426 -46.514 1.00 85.50 183 VAL A O 1
ATOM 1447 N N . GLN A 1 184 ? 19.608 4.276 -45.316 1.00 84.00 184 GLN A N 1
ATOM 1448 C CA . GLN A 1 184 ? 18.597 3.361 -45.862 1.00 84.00 184 GLN A CA 1
ATOM 1449 C C . GLN A 1 184 ? 18.345 3.563 -47.369 1.00 84.00 184 GLN A C 1
ATOM 1451 O O . GLN A 1 184 ? 17.935 2.624 -48.045 1.00 84.00 184 GLN A O 1
ATOM 1456 N N . MET A 1 185 ? 18.567 4.767 -47.907 1.00 84.38 185 MET A N 1
ATOM 1457 C CA . MET A 1 185 ? 18.457 5.053 -49.344 1.00 84.38 185 MET A CA 1
ATOM 1458 C C . MET A 1 185 ? 19.704 4.626 -50.125 1.00 84.38 185 MET A C 1
ATOM 1460 O O . MET A 1 185 ? 19.580 4.167 -51.260 1.00 84.38 185 MET A O 1
ATOM 1464 N N . GLU A 1 186 ? 20.890 4.767 -49.527 1.00 87.06 186 GLU A N 1
ATOM 1465 C CA . GLU A 1 186 ? 22.180 4.381 -50.117 1.00 87.06 186 GLU A CA 1
ATOM 1466 C C . GLU A 1 186 ? 22.391 2.854 -50.133 1.00 87.06 186 GLU A C 1
ATOM 1468 O O . GLU A 1 186 ? 23.135 2.340 -50.969 1.00 87.06 186 GLU A O 1
ATOM 1473 N N . HIS A 1 187 ? 21.691 2.122 -49.259 1.00 82.69 187 HIS A N 1
ATOM 1474 C CA . HIS A 1 187 ? 21.773 0.668 -49.117 1.00 82.69 187 HIS A CA 1
ATOM 1475 C C . HIS A 1 187 ? 20.413 0.005 -49.387 1.00 82.69 187 HIS A C 1
ATOM 1477 O O . HIS A 1 187 ? 19.505 0.036 -48.558 1.00 82.69 187 HIS A O 1
ATOM 1483 N N . SER A 1 188 ? 20.262 -0.617 -50.563 1.00 77.50 188 SER A N 1
ATOM 1484 C CA . SER A 1 188 ? 18.989 -1.195 -51.033 1.00 77.50 188 SER A CA 1
ATOM 1485 C C . SER A 1 188 ? 18.410 -2.284 -50.122 1.00 77.50 188 SER A C 1
ATOM 1487 O O . SER A 1 188 ? 17.202 -2.492 -50.105 1.00 77.50 188 SER A O 1
ATOM 1489 N N . ASP A 1 189 ? 19.258 -2.977 -49.367 1.00 79.12 189 ASP A N 1
ATOM 1490 C CA . ASP A 1 189 ? 18.904 -4.004 -48.384 1.00 79.12 189 ASP A CA 1
ATOM 1491 C C . ASP A 1 189 ? 18.369 -3.435 -47.055 1.00 79.12 189 ASP A C 1
ATOM 1493 O O . ASP A 1 189 ? 17.835 -4.185 -46.241 1.00 79.12 189 ASP A O 1
ATOM 1497 N N . MET A 1 190 ? 18.462 -2.118 -46.842 1.00 74.06 190 MET A N 1
ATOM 1498 C CA . MET A 1 190 ? 18.031 -1.432 -45.617 1.00 74.06 190 MET A CA 1
ATOM 1499 C C .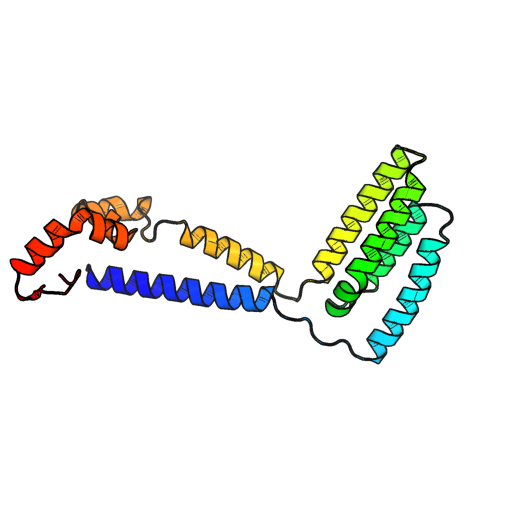 MET A 1 190 ? 16.793 -0.537 -45.797 1.00 74.06 190 MET A C 1
ATOM 1501 O O . MET A 1 190 ? 16.336 0.101 -44.836 1.00 74.06 190 MET A O 1
ATOM 1505 N N . GLN A 1 191 ? 16.223 -0.471 -47.002 1.00 73.25 191 GLN A N 1
ATOM 1506 C CA . GLN A 1 191 ? 15.035 0.341 -47.267 1.00 73.25 191 GLN A CA 1
ATOM 1507 C C . GLN A 1 191 ? 13.872 -0.070 -46.348 1.00 73.25 191 GLN A C 1
ATOM 1509 O O . GLN A 1 191 ? 13.462 -1.226 -46.319 1.00 73.25 191 GLN A O 1
ATOM 1514 N N . GLY A 1 192 ? 13.357 0.884 -45.564 1.00 69.81 192 GLY A N 1
ATOM 1515 C CA . GLY A 1 192 ? 12.250 0.661 -44.623 1.00 69.81 192 GLY A CA 1
ATOM 1516 C C . GLY A 1 192 ? 12.584 -0.138 -43.352 1.00 69.81 192 GLY A C 1
ATOM 1517 O O . GLY A 1 192 ? 11.688 -0.363 -42.549 1.00 69.81 192 GLY A O 1
ATOM 1518 N N . ALA A 1 193 ? 13.843 -0.540 -43.138 1.00 71.44 193 ALA A N 1
ATOM 1519 C CA . ALA A 1 193 ? 14.247 -1.384 -42.009 1.00 71.44 193 ALA A CA 1
ATOM 1520 C C . ALA A 1 193 ? 14.160 -0.722 -40.617 1.00 71.44 193 ALA A C 1
ATOM 1522 O O . ALA A 1 193 ? 13.831 -1.405 -39.653 1.00 71.44 193 ALA A O 1
ATOM 1523 N N . LEU A 1 194 ? 14.476 0.574 -40.487 1.00 70.94 194 LEU A N 1
ATOM 1524 C CA . LEU A 1 194 ? 14.531 1.264 -39.182 1.00 70.94 194 LEU A CA 1
ATOM 1525 C C . LEU A 1 194 ? 13.488 2.371 -39.041 1.00 70.94 194 LEU A C 1
ATOM 1527 O O . LEU A 1 194 ? 12.905 2.536 -37.970 1.00 70.94 194 LEU A O 1
ATOM 1531 N N . ILE A 1 195 ? 13.277 3.141 -40.109 1.00 69.88 195 ILE A N 1
ATOM 1532 C CA . ILE A 1 195 ? 12.264 4.191 -40.199 1.00 69.88 195 ILE A CA 1
ATOM 1533 C C . ILE A 1 195 ? 11.615 4.085 -41.585 1.00 69.88 195 ILE A C 1
ATOM 1535 O O . ILE A 1 195 ? 12.301 3.880 -42.592 1.00 69.88 195 ILE A O 1
ATOM 1539 N N . THR A 1 196 ? 10.289 4.197 -41.640 1.00 68.69 196 THR A N 1
ATOM 1540 C CA . THR A 1 196 ? 9.530 4.371 -42.886 1.00 68.69 196 THR A CA 1
ATOM 1541 C C . THR A 1 196 ? 9.438 5.858 -43.227 1.00 68.69 196 THR A C 1
ATOM 1543 O O . THR A 1 196 ? 9.147 6.668 -42.343 1.00 68.69 196 THR A O 1
ATOM 1546 N N . ALA A 1 197 ? 9.726 6.205 -44.485 1.00 57.12 197 ALA A N 1
ATOM 1547 C CA . ALA A 1 197 ? 9.656 7.575 -45.001 1.00 57.12 197 ALA A CA 1
ATOM 1548 C C . ALA A 1 197 ? 8.223 8.127 -44.992 1.00 57.12 197 ALA A C 1
ATOM 1550 O O . ALA A 1 197 ? 7.299 7.359 -45.349 1.00 57.12 197 ALA A O 1
#

Foldseek 3Di:
DLVVLVVVVVVVVVVLVVLLVVLVCQLPPDFDDDDPVLVVVLVVLLVVLLVCLVPPPALVSNLVSLLVNLVSLQGLVSLVVCLVVLVVSLVVSLVRQVVDPVSNVVSVVSSVVSNVSSVVRNTDPCNVVSVVSVVVSVVVVPDFPDPCVPCVVVQVVVHPCSSVCSRPVPVVCVVCVVVLCVVLVVDVVNPPVRHDD